Protein AF-A0ABD7A7L6-F1 (afdb_monomer_lite)

Radius of gyration: 21.42 Å; chains: 1; bounding box: 49×54×64 Å

Sequence (228 aa):
MADHSQFISILENLSNPVISLKDLIEKLVSYTNRTPASIADKLEGLIFGFRKGGSHNQYDNAFVYCTVFEIDQRGERHSYEPMSNHFKDTFDHIKGYLNEVIADNAFNTLELTRFTVRGSEIAKLIKSKMPELLDKVPQTKIETMSQNQSDYISVYELIEWAREKSKKDVGFSANQLLLELTGKHIQTYKRSILTEKITYSDKQIGKLLLFAFQNNGYNEINFDDIPF

Secondary structure (DSSP, 8-state):
----HHHHHHHHT-SSSEEEHHHHHHHHHHHH---HHHHHHHHHHHHEEEEEPSSSS--EEEEESS-EEEE-TTSPEEEE-TT--EETTTTHHHHHHHHHHHHHTSS--GGGGSEEEEHHHHHHHHHHH-GGGSPPPP----------TT----HHHHHHHHHHHHTS-HHHHHHHHHHHHTT-----EEEPTTT--EEE--S-HHHHHHHHHHHT-STTS-GGGS--

Structure (mmCIF, N/CA/C/O backbone):
data_AF-A0ABD7A7L6-F1
#
_entry.id   AF-A0ABD7A7L6-F1
#
loop_
_atom_site.group_PDB
_atom_site.id
_atom_site.type_symbol
_atom_site.label_atom_id
_atom_site.label_alt_id
_atom_site.label_comp_id
_atom_site.label_asym_id
_atom_site.label_entity_id
_atom_site.label_seq_id
_atom_site.pdbx_PDB_ins_code
_atom_site.Cartn_x
_atom_site.Cartn_y
_atom_site.Cartn_z
_atom_site.occupancy
_atom_site.B_iso_or_equiv
_atom_site.auth_seq_id
_atom_site.auth_comp_id
_atom_site.auth_asym_id
_atom_site.auth_atom_id
_atom_site.pdbx_PDB_model_num
ATOM 1 N N . MET A 1 1 ? -13.628 19.303 4.811 1.00 53.34 1 MET A N 1
ATOM 2 C CA . MET A 1 1 ? -12.438 18.496 4.465 1.00 53.34 1 MET A CA 1
ATOM 3 C C . MET A 1 1 ? -11.315 18.932 5.386 1.00 53.34 1 MET A C 1
ATOM 5 O O . MET A 1 1 ? -11.233 20.127 5.654 1.00 53.34 1 MET A O 1
ATOM 9 N N . ALA A 1 2 ? -10.537 18.001 5.937 1.00 70.75 2 ALA A N 1
ATOM 10 C CA . ALA A 1 2 ? -9.392 18.360 6.770 1.00 70.75 2 ALA A CA 1
ATOM 11 C C . ALA A 1 2 ? -8.302 19.026 5.909 1.00 70.75 2 ALA A C 1
ATOM 13 O O . ALA A 1 2 ? -8.153 18.703 4.732 1.00 70.75 2 ALA A O 1
ATOM 14 N N . ASP A 1 3 ? -7.576 19.991 6.477 1.00 83.81 3 ASP A N 1
ATOM 15 C CA . ASP A 1 3 ? -6.463 20.633 5.779 1.00 83.81 3 ASP A CA 1
ATOM 16 C C . ASP A 1 3 ? -5.217 19.737 5.844 1.00 83.81 3 ASP A C 1
ATOM 18 O O . ASP A 1 3 ? -4.659 19.479 6.914 1.00 83.81 3 ASP A O 1
ATOM 22 N N . HIS A 1 4 ? -4.790 19.254 4.679 1.00 90.62 4 HIS A N 1
ATOM 23 C CA . HIS A 1 4 ? -3.625 18.388 4.512 1.00 90.62 4 HIS A CA 1
ATOM 24 C C . HIS A 1 4 ? -2.428 19.105 3.867 1.00 90.62 4 HIS A C 1
ATOM 26 O O . HIS A 1 4 ? -1.433 18.461 3.520 1.00 90.62 4 HIS A O 1
ATOM 32 N N . SER A 1 5 ? -2.497 20.432 3.714 1.00 88.81 5 SER A N 1
ATOM 33 C CA . SER A 1 5 ? -1.528 21.231 2.950 1.00 88.81 5 SER A CA 1
ATOM 34 C C . SER A 1 5 ? -0.092 21.073 3.450 1.00 88.81 5 SER A C 1
ATOM 36 O O . SER A 1 5 ? 0.835 21.006 2.646 1.00 88.81 5 SER A O 1
ATOM 38 N N . GLN A 1 6 ? 0.105 20.932 4.764 1.00 89.12 6 GLN A N 1
ATOM 39 C CA . GLN A 1 6 ? 1.433 20.717 5.342 1.00 89.12 6 GLN A CA 1
ATOM 40 C C . GLN A 1 6 ? 2.045 19.372 4.919 1.00 89.12 6 GLN A C 1
ATOM 42 O O . GLN A 1 6 ? 3.214 19.323 4.550 1.00 89.12 6 GLN A O 1
ATOM 47 N N . PHE A 1 7 ? 1.268 18.284 4.940 1.00 91.88 7 PHE A N 1
ATOM 48 C CA . PHE A 1 7 ? 1.763 16.958 4.557 1.00 91.88 7 PHE A CA 1
ATOM 49 C C . PHE A 1 7 ? 2.067 16.880 3.062 1.00 91.88 7 PHE A C 1
ATOM 51 O O . PHE A 1 7 ? 3.118 16.387 2.659 1.00 91.88 7 PHE A O 1
ATOM 58 N N . ILE A 1 8 ? 1.172 17.432 2.246 1.00 93.75 8 ILE A N 1
ATOM 59 C CA . ILE A 1 8 ? 1.395 17.583 0.811 1.00 93.75 8 ILE A CA 1
ATOM 60 C C . ILE A 1 8 ? 2.683 18.367 0.545 1.00 93.75 8 ILE A C 1
ATOM 62 O O . ILE A 1 8 ? 3.499 17.916 -0.250 1.00 93.75 8 ILE A O 1
ATOM 66 N N . SER A 1 9 ? 2.885 19.509 1.209 1.00 90.88 9 SER A N 1
ATOM 67 C CA . SER A 1 9 ? 4.081 20.335 1.009 1.00 90.88 9 SER A CA 1
ATOM 68 C C . SER A 1 9 ? 5.367 19.574 1.353 1.00 90.88 9 SER A C 1
ATOM 70 O O . SER A 1 9 ? 6.367 19.709 0.653 1.00 90.88 9 SER A O 1
ATOM 72 N N . ILE A 1 10 ? 5.336 18.709 2.375 1.00 91.44 10 ILE A N 1
ATOM 73 C CA . ILE A 1 10 ? 6.463 17.823 2.708 1.00 91.44 10 ILE A CA 1
ATOM 74 C C . ILE A 1 10 ? 6.753 16.840 1.566 1.00 91.44 10 ILE A C 1
ATOM 76 O O . ILE A 1 10 ? 7.916 16.646 1.226 1.00 91.44 10 ILE A O 1
ATOM 80 N N . LEU A 1 11 ? 5.724 16.229 0.968 1.00 91.81 11 LEU A N 1
ATOM 81 C CA . LEU A 1 11 ? 5.904 15.319 -0.171 1.00 91.81 11 LEU A CA 1
ATOM 82 C C . LEU A 1 11 ? 6.377 16.044 -1.440 1.00 91.81 11 LEU A C 1
ATOM 84 O O . LEU A 1 11 ? 7.178 15.496 -2.194 1.00 91.81 11 LEU A O 1
ATOM 88 N N . GLU A 1 12 ? 5.905 17.268 -1.679 1.00 91.94 12 GLU A N 1
ATOM 89 C CA . GLU A 1 12 ? 6.308 18.085 -2.830 1.00 91.94 12 GLU A CA 1
ATOM 90 C C . GLU A 1 12 ? 7.765 18.551 -2.734 1.00 91.94 12 GLU A C 1
ATOM 92 O O . GLU A 1 12 ? 8.433 18.663 -3.760 1.00 91.94 12 GLU A O 1
ATOM 97 N N . ASN A 1 13 ? 8.259 18.776 -1.513 1.00 90.38 13 ASN A N 1
ATOM 98 C CA . ASN A 1 13 ? 9.566 19.373 -1.239 1.00 90.38 13 ASN A CA 1
ATOM 99 C C . ASN A 1 13 ? 10.526 18.411 -0.516 1.00 90.38 13 ASN A C 1
ATOM 101 O O . ASN A 1 13 ? 11.319 18.834 0.329 1.00 90.38 13 ASN A O 1
ATOM 105 N N . LEU A 1 14 ? 10.457 17.110 -0.815 1.00 87.50 14 LEU A N 1
ATOM 106 C CA . LEU A 1 14 ? 11.413 16.140 -0.279 1.00 87.50 14 LEU A CA 1
ATOM 107 C C . LEU A 1 14 ? 12.850 16.504 -0.693 1.00 87.50 14 LEU A C 1
ATOM 109 O O . LEU A 1 14 ? 13.108 16.856 -1.843 1.00 87.50 14 LEU A O 1
ATOM 113 N N . SER A 1 15 ? 13.800 16.366 0.237 1.00 83.25 15 SER A N 1
ATOM 114 C CA . SER A 1 15 ? 15.227 16.616 -0.025 1.00 83.25 15 SER A CA 1
ATOM 115 C C . SER A 1 15 ? 15.798 15.683 -1.097 1.00 83.25 15 SER A C 1
ATOM 117 O O . SER A 1 15 ? 16.617 16.105 -1.910 1.00 83.25 15 SER A O 1
ATOM 119 N N . ASN A 1 16 ? 15.333 14.431 -1.123 1.00 85.81 16 ASN A N 1
ATOM 120 C CA . ASN A 1 16 ? 15.459 13.539 -2.267 1.00 85.81 16 ASN A CA 1
ATOM 121 C C . ASN A 1 16 ? 14.133 13.569 -3.046 1.00 85.81 16 ASN A C 1
ATOM 123 O O . ASN A 1 16 ? 13.104 13.235 -2.458 1.00 85.81 16 ASN A O 1
ATOM 127 N N . PRO A 1 17 ? 14.114 13.939 -4.341 1.00 89.38 17 PRO A N 1
ATOM 128 C CA . PRO A 1 17 ? 12.868 14.060 -5.100 1.00 89.38 17 PRO A CA 1
ATOM 129 C C . PRO A 1 17 ? 12.109 12.736 -5.253 1.00 89.38 17 PRO A C 1
ATOM 131 O O . PRO A 1 17 ? 10.924 12.754 -5.598 1.00 89.38 17 PRO A O 1
ATOM 134 N N . VAL A 1 18 ? 12.774 11.599 -5.020 1.00 94.00 18 VAL A N 1
ATOM 135 C CA . VAL A 1 18 ? 12.153 10.273 -5.013 1.00 94.00 18 VAL A CA 1
ATOM 136 C C . VAL A 1 18 ? 12.020 9.715 -3.598 1.00 94.00 18 VAL A C 1
ATOM 138 O O . VAL A 1 18 ? 12.867 9.946 -2.736 1.00 94.00 18 VAL A O 1
ATOM 141 N N . ILE A 1 19 ? 10.959 8.947 -3.377 1.00 95.69 19 ILE A N 1
ATOM 142 C CA . ILE A 1 19 ? 10.673 8.222 -2.138 1.00 95.69 19 ILE A CA 1
ATOM 143 C C . ILE A 1 19 ? 10.390 6.758 -2.466 1.00 95.69 19 ILE A C 1
ATOM 145 O O . ILE A 1 19 ? 9.725 6.480 -3.465 1.00 95.69 19 ILE A O 1
ATOM 149 N N . SER A 1 20 ? 10.904 5.825 -1.661 1.00 96.00 20 SER A N 1
ATOM 150 C CA . SER A 1 20 ? 10.590 4.405 -1.842 1.00 96.00 20 SER A CA 1
ATOM 151 C C . SER A 1 20 ? 9.124 4.116 -1.520 1.00 96.00 20 SER A C 1
ATOM 153 O O . SER A 1 20 ? 8.510 4.825 -0.719 1.00 96.00 20 SER A O 1
ATOM 155 N N . LEU A 1 21 ? 8.545 3.076 -2.125 1.00 96.19 21 LEU A N 1
ATOM 156 C CA . LEU A 1 21 ? 7.176 2.671 -1.802 1.00 96.19 21 LEU A CA 1
ATOM 157 C C . LEU A 1 21 ? 7.055 2.298 -0.321 1.00 96.19 21 LEU A C 1
ATOM 159 O O . LEU A 1 21 ? 6.074 2.676 0.313 1.00 96.19 21 LEU A O 1
ATOM 163 N N . LYS A 1 22 ? 8.081 1.660 0.257 1.00 95.06 22 LYS A N 1
ATOM 164 C CA . LYS A 1 22 ? 8.137 1.372 1.697 1.00 95.06 22 LYS A CA 1
ATOM 165 C C . LYS A 1 22 ? 8.038 2.648 2.542 1.00 95.06 22 LYS A C 1
ATOM 167 O O . LYS A 1 22 ? 7.117 2.775 3.348 1.00 95.06 22 LYS A O 1
ATOM 172 N N . ASP A 1 23 ? 8.932 3.612 2.320 1.00 95.12 23 ASP A N 1
ATOM 173 C CA . ASP A 1 23 ? 8.967 4.858 3.101 1.00 95.12 23 ASP A CA 1
ATOM 174 C C . ASP A 1 23 ? 7.695 5.692 2.897 1.00 95.12 23 ASP A C 1
ATOM 176 O O . ASP A 1 23 ? 7.236 6.390 3.804 1.00 95.12 23 ASP A O 1
ATOM 180 N N . LEU A 1 24 ? 7.110 5.638 1.695 1.00 96.31 24 LEU A N 1
ATOM 181 C CA . LEU A 1 24 ? 5.852 6.307 1.392 1.00 96.31 24 LEU A CA 1
ATOM 182 C C . LEU A 1 24 ? 4.700 5.716 2.214 1.00 96.31 24 LEU A C 1
ATOM 184 O O . LEU A 1 24 ? 3.944 6.484 2.817 1.00 96.31 24 LEU A O 1
ATOM 188 N N . ILE A 1 25 ? 4.588 4.383 2.281 1.00 89.56 25 ILE A N 1
ATOM 189 C CA . ILE A 1 25 ? 3.585 3.704 3.115 1.00 89.56 25 ILE A CA 1
ATOM 190 C C . ILE A 1 25 ? 3.810 4.078 4.586 1.00 89.56 25 ILE A C 1
ATOM 192 O O . ILE A 1 25 ? 2.866 4.504 5.247 1.00 89.56 25 ILE A O 1
ATOM 196 N N . GLU A 1 26 ? 5.044 4.008 5.094 1.00 89.69 26 GLU A N 1
ATOM 197 C CA . GLU A 1 26 ? 5.374 4.353 6.487 1.00 89.69 26 GLU A CA 1
ATOM 198 C C . GLU A 1 26 ? 4.996 5.798 6.849 1.00 89.69 26 GLU A C 1
ATOM 200 O O . GLU A 1 26 ? 4.380 6.050 7.894 1.00 89.69 26 GLU A O 1
ATOM 205 N N . LYS A 1 27 ? 5.304 6.763 5.972 1.00 93.75 27 LYS A N 1
ATOM 206 C CA . LYS A 1 27 ? 4.928 8.172 6.169 1.00 93.75 27 LYS A CA 1
ATOM 207 C C . LYS A 1 27 ? 3.415 8.367 6.166 1.00 93.75 27 LYS A C 1
ATOM 209 O O . LYS A 1 27 ? 2.904 9.116 6.998 1.00 93.75 27 LYS A O 1
ATOM 214 N N . LEU A 1 28 ? 2.701 7.717 5.247 1.00 87.50 28 LEU A N 1
ATOM 215 C CA . LEU A 1 28 ? 1.244 7.812 5.146 1.00 87.50 28 LEU A CA 1
ATOM 216 C C . LEU A 1 28 ? 0.548 7.155 6.342 1.00 87.50 28 LEU A C 1
ATOM 218 O O . LEU A 1 28 ? -0.363 7.758 6.906 1.00 87.50 28 LEU A O 1
ATOM 222 N N . VAL A 1 29 ? 1.004 5.982 6.783 1.00 78.25 29 VAL A N 1
ATOM 223 C CA . VAL A 1 29 ? 0.536 5.328 8.017 1.00 78.25 29 VAL A CA 1
ATOM 224 C C . VAL A 1 29 ? 0.732 6.260 9.209 1.00 78.25 29 VAL A C 1
ATOM 226 O O . VAL A 1 29 ? -0.226 6.563 9.917 1.00 78.25 29 VAL A O 1
ATOM 229 N N . SER A 1 30 ? 1.940 6.800 9.377 1.00 8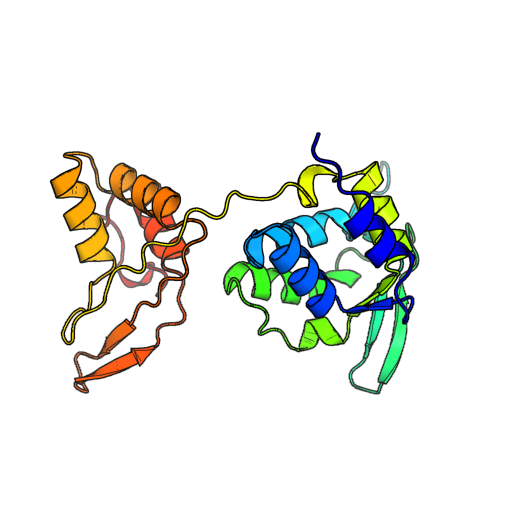5.75 30 SER A N 1
ATOM 230 C CA . SER A 1 30 ? 2.259 7.709 10.485 1.00 85.75 30 SER A CA 1
ATOM 231 C C . SER A 1 30 ? 1.413 8.984 10.471 1.00 85.75 30 SER A C 1
ATOM 233 O O . SER A 1 30 ? 1.028 9.494 11.520 1.00 85.75 30 SER A O 1
ATOM 235 N N . TYR A 1 31 ? 1.106 9.519 9.287 1.00 88.25 31 TYR A N 1
ATOM 236 C CA . TYR A 1 31 ? 0.305 10.735 9.156 1.00 88.25 31 TYR A CA 1
ATOM 237 C C . TYR A 1 31 ? -1.193 10.502 9.398 1.00 88.25 31 TYR A C 1
ATOM 239 O O . TYR A 1 31 ? -1.868 11.350 9.992 1.00 88.25 31 TYR A O 1
ATOM 247 N N . THR A 1 32 ? -1.716 9.375 8.912 1.00 78.94 32 THR A N 1
ATOM 248 C CA . THR A 1 32 ? -3.158 9.087 8.857 1.00 78.94 32 THR A CA 1
ATOM 249 C C . THR A 1 32 ? -3.652 8.203 9.995 1.00 78.94 32 THR A C 1
ATOM 251 O O . THR A 1 32 ? -4.858 8.124 10.208 1.00 78.94 32 THR A O 1
ATOM 254 N N . ASN A 1 33 ? -2.754 7.530 10.717 1.00 68.69 33 ASN A N 1
ATOM 255 C CA . ASN A 1 33 ? -3.064 6.431 11.638 1.00 68.69 33 ASN A CA 1
ATOM 256 C C . ASN A 1 33 ? -3.816 5.259 10.979 1.00 68.69 33 ASN A C 1
ATOM 258 O O . ASN A 1 33 ? -4.479 4.484 11.667 1.00 68.69 33 ASN A O 1
ATOM 262 N N . ARG A 1 34 ? -3.757 5.133 9.649 1.00 70.75 34 ARG A N 1
ATOM 263 C CA . ARG A 1 34 ? -4.293 3.972 8.929 1.00 70.75 34 ARG A CA 1
ATOM 264 C C . ARG A 1 34 ? -3.312 2.816 9.008 1.00 70.75 34 ARG A C 1
ATOM 266 O O . ARG A 1 34 ? -2.119 3.015 9.205 1.00 70.75 34 ARG A O 1
ATOM 273 N N . THR A 1 35 ? -3.813 1.605 8.817 1.00 69.38 35 THR A N 1
ATOM 274 C CA . THR A 1 35 ? -2.961 0.420 8.784 1.00 69.38 35 THR A CA 1
ATOM 275 C C . THR A 1 35 ? -2.113 0.372 7.503 1.00 69.38 35 THR A C 1
ATOM 277 O O . THR A 1 35 ? -2.545 0.913 6.476 1.00 69.38 35 THR A O 1
ATOM 280 N N . PRO A 1 36 ? -0.939 -0.291 7.519 1.00 70.94 36 PRO A N 1
ATOM 281 C CA . PRO A 1 36 ? -0.129 -0.507 6.318 1.00 70.94 36 PRO A CA 1
ATOM 282 C C . PRO A 1 36 ? -0.929 -1.099 5.156 1.00 70.94 36 PRO A C 1
ATOM 284 O O . PRO A 1 36 ? -0.834 -0.591 4.042 1.00 70.94 36 PRO A O 1
ATOM 287 N N . ALA A 1 37 ? -1.795 -2.082 5.429 1.00 63.78 37 ALA A N 1
ATOM 288 C CA . ALA A 1 37 ? -2.643 -2.701 4.415 1.00 63.78 37 ALA A CA 1
ATOM 289 C C . ALA A 1 37 ? -3.593 -1.699 3.743 1.00 63.78 37 ALA A C 1
ATOM 291 O O . ALA A 1 37 ? -3.673 -1.646 2.519 1.00 63.78 37 ALA A O 1
ATOM 292 N N . SER A 1 38 ? -4.268 -0.845 4.526 1.00 73.50 38 SER A N 1
ATOM 293 C CA . SER A 1 38 ? -5.179 0.164 3.968 1.00 73.50 38 SER A CA 1
ATOM 294 C C . SER A 1 38 ? -4.450 1.195 3.106 1.00 73.50 38 SER A C 1
ATOM 296 O O . SER A 1 38 ? -5.042 1.724 2.165 1.00 73.50 38 SER A O 1
ATOM 298 N N . ILE A 1 39 ? -3.203 1.525 3.446 1.00 82.12 39 ILE A N 1
ATOM 299 C CA . ILE A 1 39 ? -2.393 2.452 2.657 1.00 82.12 39 ILE A CA 1
ATOM 300 C C . ILE A 1 39 ? -1.881 1.778 1.381 1.00 82.12 39 ILE A C 1
ATOM 302 O O . ILE A 1 39 ? -1.971 2.386 0.318 1.00 82.12 39 ILE A O 1
ATOM 306 N N . ALA A 1 40 ? -1.383 0.542 1.465 1.00 76.31 40 ALA A N 1
ATOM 307 C CA . ALA A 1 40 ? -0.865 -0.204 0.320 1.00 76.31 40 ALA A CA 1
ATOM 308 C C . ALA A 1 40 ? -1.940 -0.444 -0.754 1.00 76.31 40 ALA A C 1
ATOM 310 O O . ALA A 1 40 ? -1.693 -0.143 -1.919 1.00 76.31 40 ALA A O 1
ATOM 311 N N . ASP A 1 41 ? -3.146 -0.863 -0.356 1.00 76.31 41 ASP A N 1
ATOM 312 C CA . ASP A 1 41 ? -4.302 -1.047 -1.252 1.00 76.31 41 ASP A CA 1
ATOM 313 C C . ASP A 1 41 ? -4.647 0.242 -2.019 1.00 76.31 41 ASP A C 1
ATOM 315 O O . ASP A 1 41 ? -4.735 0.280 -3.249 1.00 76.31 41 ASP A O 1
ATOM 319 N N . LYS A 1 42 ? -4.731 1.363 -1.295 1.00 82.69 42 LYS A N 1
ATOM 320 C CA . LYS A 1 42 ? -4.994 2.670 -1.902 1.00 82.69 42 LYS A CA 1
ATOM 321 C C . LYS A 1 42 ? -3.866 3.140 -2.818 1.00 82.69 42 LYS A C 1
ATOM 323 O O . LYS A 1 42 ? -4.137 3.738 -3.858 1.00 82.69 42 LYS A O 1
ATOM 328 N N . LEU A 1 43 ? -2.609 2.899 -2.445 1.00 89.75 43 LEU A N 1
ATOM 329 C CA . LEU A 1 43 ? -1.461 3.248 -3.280 1.00 89.75 43 LEU A CA 1
ATOM 330 C C . LEU A 1 43 ? -1.419 2.422 -4.564 1.00 89.75 43 LEU A C 1
ATOM 332 O O . LEU A 1 43 ? -1.071 2.982 -5.603 1.00 89.75 43 LEU A O 1
ATOM 336 N N . GLU A 1 44 ? -1.816 1.147 -4.528 1.00 87.56 44 GLU A N 1
ATOM 337 C CA . GLU A 1 44 ? -1.916 0.331 -5.737 1.00 87.56 44 GLU A CA 1
ATOM 338 C C . GLU A 1 44 ? -2.854 0.991 -6.758 1.00 87.56 44 GLU A C 1
ATOM 340 O O . GLU A 1 44 ? -2.447 1.255 -7.892 1.00 87.56 44 GLU A O 1
ATOM 345 N N . GLY A 1 45 ? -4.074 1.347 -6.339 1.00 84.62 45 GLY A N 1
ATOM 346 C CA . GLY A 1 45 ? -5.051 2.018 -7.205 1.00 84.62 45 GLY A CA 1
ATOM 347 C C . GLY A 1 45 ? -4.671 3.454 -7.594 1.00 84.62 45 GLY A C 1
ATOM 348 O O . GLY A 1 45 ? -5.094 3.953 -8.640 1.00 84.62 45 GLY A O 1
ATOM 349 N N . LEU A 1 46 ? -3.865 4.134 -6.774 1.00 92.12 46 LEU A N 1
ATOM 350 C CA . LEU A 1 46 ? -3.375 5.482 -7.062 1.00 92.12 46 LEU A CA 1
ATOM 351 C C . LEU A 1 46 ? -2.271 5.482 -8.128 1.00 92.12 46 LEU A C 1
ATOM 353 O O . LEU A 1 46 ? -2.218 6.400 -8.951 1.00 92.12 46 LEU A O 1
ATOM 357 N N . ILE A 1 47 ? -1.386 4.482 -8.092 1.00 95.19 47 ILE A N 1
ATOM 358 C CA . ILE A 1 47 ? -0.181 4.403 -8.926 1.00 95.19 47 ILE A CA 1
ATOM 359 C C . ILE A 1 47 ? -0.460 3.652 -10.223 1.00 95.19 47 ILE A C 1
ATOM 361 O O . ILE A 1 47 ? -0.040 4.119 -11.278 1.00 95.19 47 ILE A O 1
ATOM 365 N N . PHE A 1 48 ? -1.173 2.528 -10.177 1.00 91.25 48 PHE A N 1
ATOM 366 C CA . PHE A 1 48 ? -1.342 1.642 -11.326 1.00 91.25 48 PHE A CA 1
ATOM 367 C C . PHE A 1 48 ? -2.733 1.763 -11.947 1.00 91.25 48 PHE A C 1
ATOM 369 O O . PHE A 1 48 ? -3.744 1.918 -11.267 1.00 91.25 48 PHE A O 1
ATOM 376 N N . GLY A 1 49 ? -2.796 1.655 -13.270 1.00 86.31 49 GLY A N 1
ATOM 377 C CA . GLY A 1 49 ? -4.038 1.666 -14.030 1.00 86.31 49 GLY A CA 1
ATOM 378 C C . GLY A 1 49 ? -4.050 0.616 -15.132 1.00 86.31 49 GLY A C 1
ATOM 379 O O . GLY A 1 49 ? -3.008 0.117 -15.556 1.00 86.31 49 GLY A O 1
ATOM 380 N N . PHE A 1 50 ? -5.253 0.310 -15.619 1.00 85.44 50 PHE A N 1
ATOM 381 C CA . PHE A 1 50 ? -5.473 -0.595 -16.744 1.00 85.44 50 PHE A CA 1
ATOM 382 C C . PHE A 1 50 ? -6.377 0.042 -17.797 1.00 85.44 50 PHE A C 1
ATOM 384 O O . PHE A 1 50 ? -7.339 0.743 -17.473 1.00 85.44 50 PHE A O 1
ATOM 391 N N . ARG A 1 51 ? -6.062 -0.191 -19.073 1.00 82.25 51 ARG A N 1
ATOM 392 C CA . ARG A 1 51 ? -6.855 0.253 -20.226 1.00 82.25 51 ARG A CA 1
ATOM 393 C C . ARG A 1 51 ? -7.065 -0.907 -21.182 1.00 82.25 51 ARG A C 1
ATOM 395 O O . ARG A 1 51 ? -6.110 -1.570 -21.582 1.00 82.25 51 ARG A O 1
ATOM 402 N N . LYS A 1 52 ? -8.313 -1.094 -21.606 1.00 73.25 52 LYS A N 1
ATOM 403 C CA . LYS A 1 52 ? -8.653 -1.998 -22.706 1.00 73.25 52 LYS A CA 1
ATOM 404 C C . LYS A 1 52 ? -8.491 -1.255 -24.031 1.00 73.25 52 LYS A C 1
ATOM 406 O O . LYS A 1 52 ? -9.125 -0.220 -24.233 1.00 73.25 52 LYS A O 1
ATOM 411 N N . GLY A 1 53 ? -7.626 -1.757 -24.912 1.00 60.28 53 GLY A N 1
ATOM 412 C CA . GLY A 1 53 ? -7.512 -1.268 -26.291 1.00 60.28 53 GLY A CA 1
ATOM 413 C C . GLY A 1 53 ? -8.776 -1.577 -27.111 1.00 60.28 53 GLY A C 1
ATOM 414 O O . GLY A 1 53 ? -9.432 -2.589 -26.883 1.00 60.28 53 GLY A O 1
ATOM 415 N N . GLY A 1 54 ? -9.150 -0.683 -28.031 1.00 53.94 54 GLY A N 1
ATOM 416 C CA . GLY A 1 54 ? -10.460 -0.669 -28.692 1.00 53.94 54 GLY A CA 1
ATOM 417 C C . GLY A 1 54 ? -10.771 -1.772 -29.727 1.00 53.94 54 GLY A C 1
ATOM 418 O O . GLY A 1 54 ? -9.918 -2.248 -30.466 1.00 53.94 54 GLY A O 1
ATOM 419 N N . SER A 1 55 ? -12.078 -2.060 -29.792 1.00 52.00 55 SER A N 1
ATOM 420 C CA . SER A 1 55 ? -12.962 -2.781 -30.738 1.00 52.00 55 SER A CA 1
ATOM 421 C C . SER A 1 55 ? -12.687 -4.217 -31.194 1.00 52.00 55 SER A C 1
ATOM 423 O O . SER A 1 55 ? -13.660 -4.936 -31.385 1.00 52.00 55 SER A O 1
ATOM 425 N N . HIS A 1 56 ? -11.455 -4.681 -31.356 1.00 49.09 56 HIS A N 1
ATOM 426 C CA . HIS A 1 56 ? -11.213 -6.046 -31.839 1.00 49.09 56 HIS A CA 1
ATOM 427 C C . HIS A 1 56 ? -9.978 -6.586 -31.125 1.00 49.09 56 HIS A C 1
ATOM 429 O O . HIS A 1 56 ? -8.891 -6.333 -31.612 1.00 49.09 56 HIS A O 1
ATOM 435 N N . ASN A 1 57 ? -10.152 -7.243 -29.965 1.00 50.88 57 ASN A N 1
ATOM 436 C CA . ASN A 1 57 ? -9.177 -8.115 -29.276 1.00 50.88 57 ASN A CA 1
ATOM 437 C C . ASN A 1 57 ? -7.672 -7.717 -29.411 1.00 50.88 57 ASN A C 1
ATOM 439 O O . ASN A 1 57 ? -7.081 -7.840 -30.470 1.00 50.88 57 ASN A O 1
ATOM 443 N N . GLN A 1 58 ? -6.877 -7.438 -28.372 1.00 55.53 58 GLN A N 1
ATOM 444 C CA . GLN A 1 58 ? -6.801 -8.216 -27.128 1.00 55.53 58 GLN A CA 1
ATOM 445 C C . GLN A 1 58 ? -5.557 -7.825 -26.293 1.00 55.53 58 GLN A C 1
ATOM 447 O O . GLN A 1 58 ? -4.825 -8.688 -25.822 1.00 55.53 58 GLN A O 1
ATOM 452 N N . TYR A 1 59 ? -5.271 -6.540 -26.094 1.00 54.12 59 TYR A N 1
ATOM 453 C CA . TYR A 1 59 ? -4.201 -6.166 -25.160 1.00 54.12 59 TYR A CA 1
ATOM 454 C C . TYR A 1 59 ? -4.776 -5.320 -24.031 1.00 54.12 59 TYR A C 1
ATOM 456 O O . TYR A 1 59 ? -5.100 -4.142 -24.207 1.00 54.12 59 TYR A O 1
ATOM 464 N N . ASP A 1 60 ? -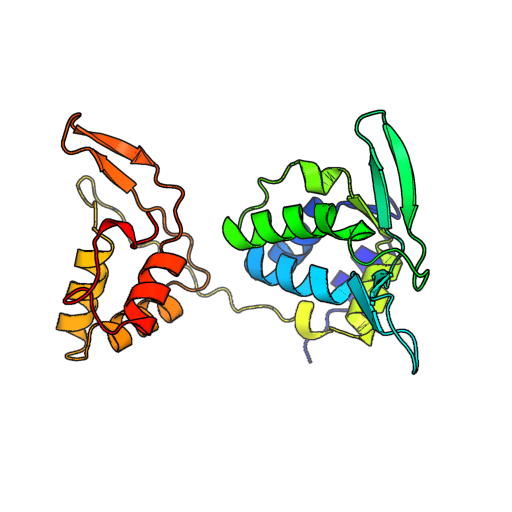4.942 -5.967 -22.873 1.00 71.69 60 ASP A N 1
ATOM 465 C CA . ASP A 1 60 ? -5.013 -5.267 -21.598 1.00 71.69 60 ASP A CA 1
ATOM 466 C C . ASP A 1 60 ? -3.650 -4.594 -21.421 1.00 71.69 60 ASP A C 1
ATOM 468 O O . ASP A 1 60 ? -2.620 -5.264 -21.344 1.00 71.69 60 ASP A O 1
ATOM 472 N N . ASN A 1 61 ? -3.632 -3.265 -21.453 1.00 83.56 61 ASN A N 1
ATOM 473 C CA . ASN A 1 61 ? -2.413 -2.514 -21.200 1.00 83.56 61 ASN A CA 1
ATOM 474 C C . ASN A 1 61 ? -2.436 -2.044 -19.756 1.00 83.56 61 ASN A C 1
ATOM 476 O O . ASN A 1 61 ? -3.435 -1.476 -19.296 1.00 83.56 61 ASN A O 1
ATOM 480 N N . ALA A 1 62 ? -1.330 -2.267 -19.061 1.00 89.75 62 ALA A N 1
ATOM 481 C CA . ALA A 1 62 ? -1.082 -1.648 -17.778 1.00 89.75 62 ALA A CA 1
ATOM 482 C C . ALA A 1 62 ? -0.302 -0.348 -17.988 1.00 89.75 62 ALA A C 1
ATOM 484 O O . ALA A 1 62 ? 0.455 -0.200 -18.947 1.00 89.75 62 ALA A O 1
ATOM 485 N N . PHE A 1 63 ? -0.505 0.611 -17.099 1.00 91.75 63 PHE A N 1
ATOM 486 C CA . PHE A 1 63 ? 0.229 1.870 -17.102 1.00 91.75 63 PHE A CA 1
ATOM 487 C C . PHE A 1 63 ? 0.328 2.409 -15.675 1.00 91.75 63 PHE A C 1
ATOM 489 O O . PHE A 1 63 ? -0.405 1.975 -14.783 1.00 91.75 63 PHE A O 1
ATOM 496 N N . VAL A 1 64 ? 1.220 3.372 -15.468 1.00 95.38 64 VAL A N 1
ATOM 497 C CA . VAL A 1 64 ? 1.380 4.076 -14.191 1.00 95.38 64 VAL A CA 1
ATOM 498 C C . VAL A 1 64 ? 0.876 5.515 -14.300 1.00 95.38 64 VAL A C 1
ATOM 500 O O . VAL A 1 64 ? 0.922 6.123 -15.367 1.00 95.38 64 VAL A O 1
ATOM 503 N N . TYR A 1 65 ? 0.352 6.076 -13.214 1.00 95.19 65 TYR A N 1
ATOM 504 C CA . TYR A 1 65 ? -0.110 7.467 -13.149 1.00 95.19 65 TYR A CA 1
ATOM 505 C C . TYR A 1 65 ? 0.976 8.448 -12.686 1.00 95.19 65 TYR A C 1
ATOM 507 O O . TYR A 1 65 ? 0.807 9.658 -12.841 1.00 95.19 65 TYR A O 1
ATOM 515 N N . CYS A 1 66 ? 2.072 7.936 -12.127 1.00 96.06 66 CYS A N 1
ATOM 516 C CA . CYS A 1 66 ? 3.294 8.660 -11.784 1.00 96.06 66 CYS A CA 1
ATOM 517 C C . CYS A 1 66 ? 4.514 7.891 -12.298 1.00 96.06 66 CYS A C 1
ATOM 519 O O . CYS A 1 66 ? 4.402 6.730 -12.685 1.00 96.06 66 CYS A O 1
ATOM 521 N N . THR A 1 67 ? 5.671 8.544 -12.303 1.00 96.50 67 THR A N 1
ATOM 522 C CA . THR A 1 67 ? 6.927 7.914 -12.688 1.00 96.50 67 THR A CA 1
ATOM 523 C C . THR A 1 67 ? 7.334 6.919 -11.606 1.00 96.50 67 THR A C 1
ATOM 525 O O . THR A 1 67 ? 7.529 7.311 -10.450 1.00 96.50 67 THR A O 1
ATOM 528 N N . VAL A 1 68 ? 7.498 5.650 -11.979 1.00 96.81 68 VAL A N 1
ATOM 529 C CA . VAL A 1 68 ? 8.035 4.604 -11.097 1.00 96.81 68 VAL A CA 1
ATOM 530 C C . VAL A 1 68 ? 9.459 4.296 -11.533 1.00 96.81 68 VAL A C 1
ATOM 532 O O . VAL A 1 68 ? 9.704 3.996 -12.697 1.00 96.81 68 VAL A O 1
ATOM 535 N N . PHE A 1 69 ? 10.404 4.360 -10.603 1.00 96.06 69 PHE A N 1
ATOM 536 C CA . PHE A 1 69 ? 11.767 3.899 -10.816 1.00 96.06 69 PHE A CA 1
ATOM 537 C C . PHE A 1 69 ? 11.976 2.584 -10.087 1.00 96.06 69 PHE A C 1
ATOM 539 O O . PHE A 1 69 ? 11.731 2.499 -8.885 1.00 96.06 69 PHE A O 1
ATOM 546 N N . GLU A 1 70 ? 12.482 1.596 -10.801 1.00 94.75 70 GLU A N 1
ATOM 547 C CA . GLU A 1 70 ? 12.874 0.305 -10.262 1.00 94.75 70 GLU A CA 1
ATOM 548 C C . GLU A 1 70 ? 14.395 0.198 -10.288 1.00 94.75 70 GLU A C 1
ATOM 550 O O . GLU A 1 70 ? 15.027 0.503 -11.297 1.00 94.75 70 GLU A O 1
ATOM 555 N N . ILE A 1 71 ? 14.982 -0.233 -9.175 1.00 91.38 71 ILE A N 1
ATOM 556 C CA . ILE A 1 71 ? 16.375 -0.670 -9.125 1.00 91.38 71 ILE A CA 1
ATOM 557 C C . ILE A 1 71 ? 16.366 -2.196 -9.182 1.00 91.38 71 ILE A C 1
ATOM 559 O O . ILE A 1 71 ? 15.844 -2.865 -8.281 1.00 91.38 71 ILE A O 1
ATOM 563 N N . ASP A 1 72 ? 16.903 -2.760 -10.257 1.00 85.88 72 ASP A N 1
ATOM 564 C CA . ASP A 1 72 ? 16.971 -4.206 -10.410 1.00 85.88 72 ASP A CA 1
ATOM 565 C C . ASP A 1 72 ? 17.988 -4.840 -9.434 1.00 85.88 72 ASP A C 1
ATOM 567 O O . ASP A 1 72 ? 18.716 -4.153 -8.712 1.00 85.88 72 ASP A O 1
ATOM 571 N N . GLN A 1 73 ? 18.054 -6.172 -9.384 1.00 80.56 73 GLN A N 1
ATOM 572 C CA . GLN A 1 73 ? 18.981 -6.883 -8.488 1.00 80.56 73 GLN A CA 1
ATOM 573 C C . GLN A 1 73 ? 20.465 -6.654 -8.828 1.00 80.56 73 GLN A C 1
ATOM 575 O O . GLN A 1 73 ? 21.339 -6.981 -8.027 1.00 80.56 73 GLN A O 1
ATOM 580 N N . ARG A 1 74 ? 20.759 -6.119 -10.017 1.00 84.19 74 ARG A N 1
ATOM 581 C CA . ARG A 1 74 ? 22.105 -5.785 -10.495 1.00 84.19 74 ARG A CA 1
ATOM 582 C C . ARG A 1 74 ? 22.442 -4.310 -10.255 1.00 84.19 74 ARG A C 1
ATOM 584 O O . ARG A 1 74 ? 23.578 -3.910 -10.494 1.00 84.19 74 ARG A O 1
ATOM 591 N N . GLY A 1 75 ? 21.490 -3.525 -9.747 1.00 82.81 75 GLY A N 1
ATOM 592 C CA . GLY A 1 75 ? 21.625 -2.093 -9.510 1.00 82.81 75 GLY A CA 1
ATOM 593 C C . GLY A 1 75 ? 21.302 -1.225 -10.729 1.00 82.81 75 GLY A C 1
ATOM 594 O O . GLY A 1 75 ? 21.497 -0.010 -10.660 1.00 82.81 75 GLY A O 1
ATOM 595 N N . GLU A 1 76 ? 20.817 -1.801 -11.833 1.00 87.94 76 GLU A N 1
ATOM 596 C CA . GLU A 1 76 ? 20.380 -1.023 -12.992 1.00 87.94 76 GLU A CA 1
ATOM 597 C C . GLU A 1 76 ? 19.031 -0.363 -12.709 1.00 87.94 76 GLU A C 1
ATOM 599 O O . GLU A 1 76 ? 18.130 -0.949 -12.103 1.00 87.94 76 GLU A O 1
ATOM 604 N N . ARG A 1 77 ? 18.898 0.892 -13.144 1.00 90.12 77 ARG A N 1
ATOM 605 C CA . ARG A 1 77 ? 17.695 1.689 -12.923 1.00 90.12 77 ARG A CA 1
ATOM 606 C C . ARG A 1 77 ? 16.800 1.648 -14.154 1.00 90.12 77 ARG A C 1
ATOM 608 O O . ARG A 1 77 ? 17.167 2.185 -15.196 1.00 90.12 77 ARG A O 1
ATOM 615 N N . HIS A 1 78 ? 15.596 1.121 -13.982 1.00 92.75 78 HIS A N 1
ATOM 616 C CA . HIS A 1 78 ? 14.514 1.161 -14.962 1.00 92.75 78 HIS A CA 1
ATOM 617 C C . HIS A 1 78 ? 13.517 2.258 -14.581 1.00 92.75 78 HIS A C 1
ATOM 619 O O . HIS A 1 78 ? 13.286 2.517 -13.398 1.00 92.75 78 HIS A O 1
ATOM 625 N N . SER A 1 79 ? 12.945 2.942 -15.571 1.00 94.56 79 SER A N 1
ATOM 626 C CA . SER A 1 79 ? 11.948 3.998 -15.357 1.00 94.56 79 SER A CA 1
ATOM 627 C C . SER A 1 79 ? 10.691 3.730 -16.171 1.00 94.56 79 SER A C 1
ATOM 629 O O . SER A 1 79 ? 10.754 3.600 -17.393 1.00 94.56 79 SER A O 1
ATOM 631 N N . TYR A 1 80 ? 9.552 3.718 -15.491 1.00 95.44 80 TYR A N 1
ATOM 632 C CA . TYR A 1 80 ? 8.230 3.599 -16.084 1.00 95.44 80 TYR A CA 1
ATOM 633 C C . TYR A 1 80 ? 7.566 4.973 -16.061 1.00 95.44 80 TYR A C 1
ATOM 635 O O . TYR A 1 80 ? 7.234 5.497 -14.995 1.00 95.44 80 TYR A O 1
ATOM 643 N N . GLU A 1 81 ? 7.422 5.574 -17.238 1.00 95.19 81 GLU A N 1
ATOM 644 C CA . GLU A 1 81 ? 6.878 6.921 -17.385 1.00 95.19 81 GLU A CA 1
ATOM 645 C C . GLU A 1 81 ? 5.340 6.918 -17.316 1.00 95.19 81 GLU A C 1
ATOM 647 O O . GLU A 1 81 ? 4.696 5.991 -17.828 1.00 95.19 81 GLU A O 1
ATOM 652 N N . PRO A 1 82 ? 4.720 7.968 -16.746 1.00 94.19 82 PRO A N 1
ATOM 653 C CA . PRO A 1 82 ? 3.273 8.062 -16.626 1.00 94.19 82 PRO A CA 1
ATOM 654 C C . PRO A 1 82 ? 2.555 7.849 -17.960 1.00 94.19 82 PRO A C 1
ATOM 656 O O . PRO A 1 82 ? 2.944 8.399 -18.988 1.00 94.19 82 PRO A O 1
ATOM 659 N N . MET A 1 83 ? 1.440 7.118 -17.926 1.00 91.69 83 MET A N 1
ATOM 660 C CA . MET A 1 83 ? 0.511 6.932 -19.049 1.00 91.69 83 MET A CA 1
ATOM 661 C C . MET A 1 83 ? 1.092 6.190 -20.263 1.00 91.69 83 MET A C 1
ATOM 663 O O . MET A 1 83 ? 0.394 6.051 -21.271 1.00 91.69 83 MET A O 1
ATOM 667 N N . SER A 1 84 ? 2.324 5.687 -20.163 1.00 91.56 84 SER A N 1
ATOM 668 C CA . SER A 1 84 ? 2.923 4.799 -21.156 1.00 91.56 84 SER A CA 1
ATOM 669 C C . SER A 1 84 ? 2.279 3.419 -21.068 1.00 91.56 84 SER A C 1
ATOM 671 O O . SER A 1 84 ? 2.069 2.893 -19.975 1.00 91.56 84 SER A O 1
ATOM 673 N N . ASN A 1 85 ? 1.927 2.841 -22.216 1.00 90.00 85 ASN A N 1
ATOM 674 C CA . ASN A 1 85 ? 1.328 1.512 -22.257 1.00 90.00 85 ASN A CA 1
ATOM 675 C C . ASN A 1 85 ? 2.413 0.444 -22.116 1.00 90.00 85 ASN A C 1
ATOM 677 O O . ASN A 1 85 ? 3.384 0.433 -22.873 1.00 90.00 85 ASN A O 1
ATOM 681 N N . HIS A 1 86 ? 2.184 -0.482 -21.197 1.00 89.31 86 HIS A N 1
ATOM 682 C CA . HIS A 1 86 ? 2.986 -1.674 -20.983 1.00 89.31 86 HIS A CA 1
ATOM 683 C C . HIS A 1 86 ? 2.095 -2.920 -21.046 1.00 89.31 86 HIS A C 1
ATOM 685 O O . HIS A 1 86 ? 0.866 -2.826 -20.943 1.00 89.31 86 HIS A O 1
ATOM 691 N N . PHE A 1 87 ? 2.703 -4.098 -21.195 1.00 86.56 87 PHE A N 1
ATOM 692 C CA . PHE A 1 87 ? 1.966 -5.359 -21.102 1.00 86.56 87 PHE A CA 1
ATOM 693 C C . PHE A 1 87 ? 1.285 -5.476 -19.732 1.00 86.56 87 PHE A C 1
ATOM 695 O O . PHE A 1 87 ? 1.817 -4.991 -18.732 1.00 86.56 87 PHE A O 1
ATOM 702 N N . LYS A 1 88 ? 0.098 -6.099 -19.682 1.00 84.94 88 LYS A N 1
ATOM 703 C CA . LYS A 1 88 ? -0.741 -6.183 -18.470 1.00 84.94 88 LYS A CA 1
ATOM 704 C C . LYS A 1 88 ? -0.001 -6.632 -17.207 1.00 84.94 88 LYS A C 1
ATOM 706 O O . LYS A 1 88 ? -0.333 -6.162 -16.127 1.00 84.94 88 LYS A O 1
ATOM 711 N N . ASP A 1 89 ? 0.975 -7.511 -17.374 1.00 87.12 89 ASP A N 1
ATOM 712 C CA . ASP A 1 89 ? 1.743 -8.195 -16.338 1.00 87.12 89 ASP A CA 1
ATOM 713 C C . ASP A 1 89 ? 3.018 -7.447 -15.929 1.00 87.12 89 ASP A C 1
ATOM 715 O O . ASP A 1 89 ? 3.684 -7.826 -14.967 1.00 87.12 89 ASP A O 1
ATOM 719 N N . THR A 1 90 ? 3.347 -6.342 -16.610 1.00 89.00 90 THR A N 1
ATOM 720 C CA . THR A 1 90 ? 4.589 -5.583 -16.377 1.00 89.00 90 THR A CA 1
ATOM 721 C C . THR A 1 90 ? 4.740 -5.169 -14.914 1.00 89.00 90 THR A C 1
ATOM 723 O O . THR A 1 90 ? 5.847 -5.178 -14.392 1.00 89.00 90 THR A O 1
ATOM 726 N N . PHE A 1 91 ? 3.640 -4.851 -14.229 1.00 91.00 91 PHE A N 1
ATOM 727 C CA . PHE A 1 91 ? 3.663 -4.392 -12.837 1.00 91.00 91 PHE A CA 1
ATOM 728 C C . PHE A 1 91 ? 3.205 -5.446 -11.823 1.00 91.00 91 PHE A C 1
ATOM 730 O O . PHE A 1 91 ? 3.088 -5.122 -10.642 1.00 91.00 91 PHE A O 1
ATOM 737 N N . ASP A 1 92 ? 2.953 -6.691 -12.244 1.00 88.94 92 ASP A N 1
ATOM 738 C CA . ASP A 1 92 ? 2.428 -7.739 -11.355 1.00 88.94 92 ASP A CA 1
ATOM 739 C C . ASP A 1 92 ? 3.385 -8.041 -10.202 1.00 88.94 92 ASP A C 1
ATOM 741 O O . ASP A 1 92 ? 2.948 -8.291 -9.084 1.00 88.94 92 ASP A O 1
ATOM 745 N N . HIS A 1 93 ? 4.693 -7.935 -10.436 1.00 88.50 93 HIS A N 1
ATOM 746 C CA . HIS A 1 93 ? 5.697 -8.118 -9.393 1.00 88.50 93 HIS A CA 1
ATOM 747 C C . HIS A 1 93 ? 5.632 -7.008 -8.324 1.00 88.50 93 HIS A C 1
ATOM 749 O O . HIS A 1 93 ? 5.625 -7.310 -7.134 1.00 88.50 93 HIS A O 1
ATOM 755 N N . ILE A 1 94 ? 5.497 -5.733 -8.721 1.00 91.88 94 ILE A N 1
ATOM 756 C CA . ILE A 1 94 ? 5.372 -4.609 -7.771 1.00 91.88 94 ILE A CA 1
ATOM 757 C C . ILE A 1 94 ? 4.077 -4.742 -6.966 1.00 91.88 94 ILE A C 1
ATOM 759 O O . ILE A 1 94 ? 4.071 -4.569 -5.747 1.00 91.88 94 ILE A O 1
ATOM 763 N N . LYS A 1 95 ? 2.981 -5.090 -7.648 1.00 86.25 95 LYS A N 1
ATOM 764 C CA . LYS A 1 95 ? 1.684 -5.351 -7.016 1.00 86.25 95 LYS A CA 1
ATOM 765 C C . LYS A 1 95 ? 1.731 -6.559 -6.093 1.00 86.25 95 LYS A C 1
ATOM 767 O O . LYS A 1 95 ? 1.103 -6.532 -5.046 1.00 86.25 95 LYS A O 1
ATOM 772 N N . GLY A 1 96 ? 2.499 -7.592 -6.432 1.00 81.75 96 GLY A N 1
ATOM 773 C CA . GLY A 1 96 ? 2.760 -8.737 -5.562 1.00 81.75 96 GLY A CA 1
ATOM 774 C C . GLY A 1 96 ? 3.324 -8.302 -4.210 1.00 81.75 96 GLY A C 1
ATOM 775 O O . GLY A 1 96 ? 2.767 -8.653 -3.176 1.00 81.75 96 GLY A O 1
ATOM 776 N N . TYR A 1 97 ? 4.337 -7.435 -4.213 1.00 87.44 97 TYR A N 1
ATOM 777 C CA . TYR A 1 97 ? 4.925 -6.901 -2.980 1.00 87.44 97 TYR A CA 1
ATOM 778 C C . TYR A 1 97 ? 3.979 -5.984 -2.192 1.00 87.44 97 TYR A C 1
ATOM 780 O O .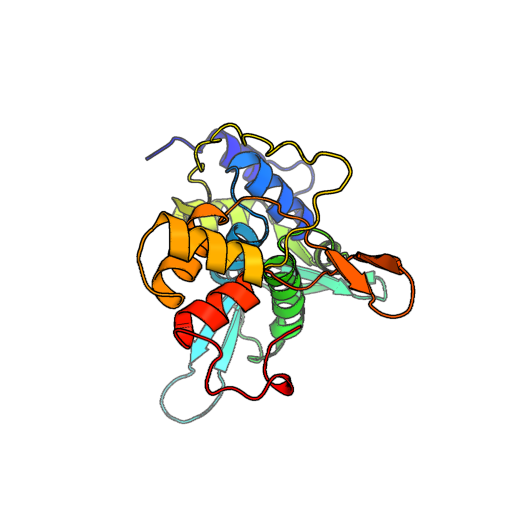 TYR A 1 97 ? 3.987 -5.995 -0.962 1.00 87.44 97 TYR A O 1
ATOM 788 N N . LEU A 1 98 ? 3.135 -5.196 -2.867 1.00 76.00 98 LEU A N 1
ATOM 789 C CA . LEU A 1 98 ? 2.075 -4.441 -2.186 1.00 76.00 98 LEU A CA 1
ATOM 790 C C . LEU A 1 98 ? 1.033 -5.382 -1.564 1.00 76.00 98 LEU A C 1
ATOM 792 O O . LEU A 1 98 ? 0.610 -5.155 -0.433 1.00 76.00 98 LEU A O 1
ATOM 796 N N . ASN A 1 99 ? 0.676 -6.467 -2.254 1.00 73.25 99 ASN A N 1
ATOM 797 C CA . ASN A 1 99 ? -0.233 -7.492 -1.750 1.00 73.25 99 ASN A CA 1
ATOM 798 C C . ASN A 1 99 ? 0.331 -8.247 -0.541 1.00 73.25 99 ASN A C 1
ATOM 800 O O . ASN A 1 99 ? -0.438 -8.602 0.349 1.00 73.25 99 ASN A O 1
ATOM 804 N N . GLU A 1 100 ? 1.648 -8.442 -0.453 1.00 69.06 100 GLU A N 1
ATOM 805 C CA . GLU A 1 100 ? 2.298 -8.943 0.766 1.00 69.06 100 GLU A CA 1
ATOM 806 C C . GLU A 1 100 ? 2.110 -7.971 1.938 1.00 69.06 100 GLU A C 1
ATOM 808 O O . GLU A 1 100 ? 1.667 -8.381 3.008 1.00 69.06 100 GLU A O 1
ATOM 813 N N . VAL A 1 101 ? 2.323 -6.664 1.732 1.00 60.72 101 VAL A N 1
ATOM 814 C CA . VAL A 1 101 ? 2.046 -5.650 2.770 1.00 60.72 101 VAL A CA 1
ATOM 815 C C . VAL A 1 101 ? 0.571 -5.642 3.175 1.00 60.72 101 VAL A C 1
ATOM 817 O O . VAL A 1 101 ? 0.262 -5.464 4.353 1.00 60.72 101 VAL A O 1
ATOM 820 N N . ILE A 1 102 ? -0.349 -5.842 2.227 1.00 60.06 102 ILE A N 1
ATOM 821 C CA . ILE A 1 102 ? -1.787 -5.959 2.508 1.00 60.06 102 ILE A CA 1
ATOM 822 C C . ILE A 1 102 ? -2.076 -7.208 3.347 1.00 60.06 102 ILE A C 1
ATOM 824 O O . ILE A 1 102 ? -2.810 -7.132 4.333 1.00 60.06 102 ILE A O 1
ATOM 828 N N . ALA A 1 103 ? -1.486 -8.343 2.976 1.00 53.09 103 ALA A N 1
ATOM 829 C CA . ALA A 1 103 ? -1.677 -9.626 3.637 1.00 53.09 103 ALA A CA 1
ATOM 830 C C . ALA A 1 103 ? -1.107 -9.642 5.064 1.00 53.09 103 ALA A C 1
ATOM 832 O O . ALA A 1 103 ? -1.774 -10.121 5.984 1.00 53.09 103 ALA A O 1
ATOM 833 N N . ASP A 1 104 ? 0.093 -9.104 5.250 1.00 58.41 104 ASP A N 1
ATOM 834 C CA . ASP A 1 104 ? 0.813 -9.138 6.525 1.00 58.41 104 ASP A CA 1
ATOM 835 C C . ASP A 1 104 ? 0.489 -7.928 7.403 1.00 58.41 104 ASP A C 1
ATOM 837 O O . ASP A 1 104 ? 0.771 -7.914 8.602 1.00 58.41 104 ASP A O 1
ATOM 841 N N . ASN A 1 105 ? -0.106 -6.893 6.804 1.00 59.00 105 ASN A N 1
ATOM 842 C CA . ASN A 1 105 ? -0.374 -5.608 7.432 1.00 59.00 105 ASN A CA 1
ATOM 843 C C . ASN A 1 105 ? 0.875 -5.006 8.110 1.00 59.00 105 ASN A C 1
ATOM 845 O O . ASN A 1 105 ? 0.795 -4.401 9.183 1.00 59.00 105 ASN A O 1
ATOM 849 N N . ALA A 1 106 ? 2.037 -5.182 7.478 1.00 63.47 106 ALA A N 1
ATOM 850 C CA . ALA A 1 106 ? 3.349 -4.834 8.011 1.00 63.47 106 ALA A CA 1
ATOM 851 C C . ALA A 1 106 ? 4.303 -4.354 6.905 1.00 63.47 106 ALA A C 1
ATOM 853 O O . ALA A 1 106 ? 4.089 -4.601 5.724 1.00 63.47 106 ALA A O 1
ATOM 854 N N . PHE A 1 107 ? 5.395 -3.690 7.293 1.00 64.69 107 PHE A N 1
ATOM 855 C CA . PHE A 1 107 ? 6.387 -3.104 6.375 1.00 64.69 107 PHE A CA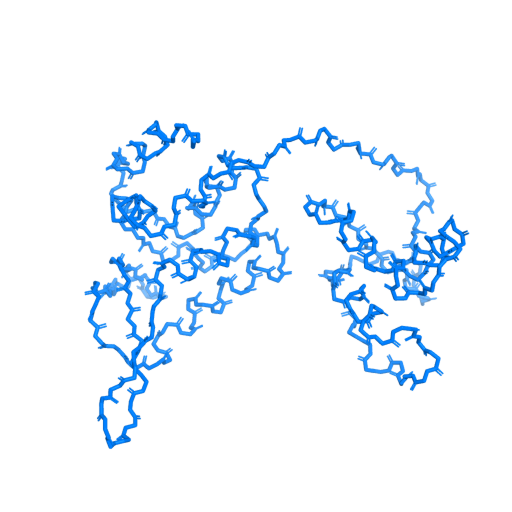 1
ATOM 856 C C . PHE A 1 107 ? 7.557 -4.048 6.041 1.00 64.69 107 PHE A C 1
ATOM 858 O O . PHE A 1 107 ? 8.650 -3.597 5.684 1.00 64.69 107 PHE A O 1
ATOM 865 N N . ASN A 1 108 ? 7.367 -5.356 6.226 1.00 66.75 108 ASN A N 1
ATOM 866 C CA . ASN A 1 108 ? 8.461 -6.332 6.219 1.00 66.75 108 ASN A CA 1
ATOM 867 C C . ASN A 1 108 ? 8.984 -6.650 4.807 1.00 66.75 108 ASN A C 1
ATOM 869 O O . ASN A 1 108 ? 10.070 -7.213 4.671 1.00 66.75 108 ASN A O 1
ATOM 873 N N . THR A 1 109 ? 8.269 -6.236 3.759 1.00 74.69 109 THR A N 1
ATOM 874 C CA . THR A 1 109 ? 8.652 -6.462 2.363 1.00 74.69 109 THR A CA 1
ATOM 875 C C . THR A 1 109 ? 9.808 -5.547 1.947 1.00 74.69 109 THR A C 1
ATOM 877 O O . THR A 1 109 ? 9.615 -4.422 1.478 1.00 74.69 109 THR A O 1
ATOM 880 N N . LEU A 1 110 ? 11.043 -6.034 2.114 1.00 78.62 110 LEU A N 1
ATOM 881 C CA . LEU A 1 110 ? 12.272 -5.317 1.742 1.00 78.62 110 LEU A CA 1
ATOM 882 C C . LEU A 1 110 ? 12.312 -4.937 0.255 1.00 78.62 110 LEU A C 1
ATOM 884 O O . LEU A 1 110 ? 12.883 -3.904 -0.091 1.00 78.62 110 LEU A O 1
ATOM 888 N N . GLU A 1 111 ? 11.658 -5.711 -0.611 1.00 87.00 111 GLU A N 1
ATOM 889 C CA . GLU A 1 111 ? 11.597 -5.465 -2.055 1.00 87.00 111 GLU A CA 1
ATOM 890 C C . GLU A 1 111 ? 10.961 -4.107 -2.401 1.00 87.00 111 GLU A C 1
ATOM 892 O O . GLU A 1 111 ? 11.378 -3.460 -3.360 1.00 87.00 111 GLU A O 1
ATOM 897 N N . LEU A 1 112 ? 10.048 -3.583 -1.569 1.00 90.69 112 LEU A N 1
ATOM 898 C CA . LEU A 1 112 ? 9.444 -2.258 -1.777 1.00 90.69 112 LEU A CA 1
ATOM 899 C C . LEU A 1 112 ? 10.432 -1.090 -1.637 1.00 90.69 112 LEU A C 1
ATOM 901 O O . LEU A 1 112 ? 10.115 0.030 -2.040 1.00 90.69 112 LEU A O 1
ATOM 905 N N . THR A 1 113 ? 11.634 -1.325 -1.104 1.00 92.88 113 THR A N 1
ATOM 906 C CA . THR A 1 113 ? 12.702 -0.310 -1.078 1.00 92.88 113 THR A CA 1
ATOM 907 C C . THR A 1 113 ? 13.321 -0.068 -2.456 1.00 92.88 113 THR A C 1
ATOM 909 O O . THR A 1 113 ? 13.864 1.008 -2.701 1.00 92.88 113 THR A O 1
ATOM 912 N N . ARG A 1 114 ? 13.201 -1.036 -3.377 1.00 93.00 114 ARG A N 1
ATOM 913 C CA . ARG A 1 114 ? 13.759 -0.974 -4.738 1.00 93.00 114 ARG A CA 1
ATOM 914 C C . ARG A 1 114 ? 12.899 -0.166 -5.706 1.00 93.00 114 ARG A C 1
ATOM 916 O O . ARG A 1 114 ? 13.383 0.227 -6.766 1.00 93.00 114 ARG A O 1
ATOM 923 N N . PHE A 1 115 ? 11.647 0.095 -5.340 1.00 95.25 115 PHE A N 1
ATOM 924 C CA . PHE A 1 115 ? 10.695 0.852 -6.143 1.00 95.25 115 PHE A CA 1
ATOM 925 C C . PHE A 1 115 ? 10.522 2.237 -5.543 1.00 95.25 115 PHE A C 1
ATOM 927 O O . PHE A 1 115 ? 10.113 2.377 -4.391 1.00 95.25 115 PHE A O 1
ATOM 934 N N . THR A 1 116 ? 10.830 3.270 -6.319 1.00 96.62 116 THR A N 1
ATOM 935 C CA . THR A 1 116 ? 10.712 4.662 -5.884 1.00 96.62 116 THR A CA 1
ATOM 936 C C . THR A 1 116 ? 9.824 5.460 -6.827 1.00 96.62 116 THR A C 1
ATOM 938 O O . THR A 1 116 ? 9.750 5.187 -8.021 1.00 96.62 116 THR A O 1
ATOM 941 N N . VAL A 1 117 ? 9.147 6.467 -6.289 1.00 97.06 117 VAL A N 1
ATOM 942 C CA . VAL A 1 117 ? 8.252 7.370 -7.024 1.00 97.06 117 VAL A CA 1
ATOM 943 C C . VAL A 1 117 ? 8.617 8.814 -6.719 1.00 97.06 117 VAL A C 1
ATOM 945 O O . VAL A 1 117 ? 9.179 9.102 -5.660 1.00 97.06 117 VAL A O 1
ATOM 948 N N . ARG A 1 118 ? 8.303 9.751 -7.619 1.00 95.81 118 ARG A N 1
ATOM 949 C CA . ARG A 1 118 ? 8.526 11.178 -7.339 1.00 95.81 118 ARG A CA 1
ATOM 950 C C . ARG A 1 118 ? 7.504 11.688 -6.324 1.00 95.81 118 ARG A C 1
ATOM 952 O O . ARG A 1 118 ? 6.298 11.589 -6.556 1.00 95.81 118 ARG A O 1
ATOM 959 N N . GLY A 1 119 ? 7.974 12.296 -5.235 1.00 94.75 119 GLY A N 1
ATOM 960 C CA . GLY A 1 119 ? 7.099 12.804 -4.169 1.00 94.75 119 GLY A CA 1
ATOM 961 C C . GLY A 1 119 ? 6.082 13.839 -4.666 1.00 94.75 119 GLY A C 1
ATOM 962 O O . GLY A 1 119 ? 4.902 13.773 -4.321 1.00 94.75 119 GLY A O 1
ATOM 963 N N . SER A 1 120 ? 6.508 14.731 -5.564 1.00 95.69 120 SER A N 1
ATOM 964 C CA . SER A 1 120 ? 5.653 15.759 -6.170 1.00 95.69 120 SER A CA 1
ATOM 965 C C . SER A 1 120 ? 4.545 15.190 -7.066 1.00 95.69 120 SER A C 1
ATOM 967 O O . SER A 1 120 ? 3.430 15.713 -7.078 1.00 95.69 120 SER A O 1
ATOM 969 N N . GLU A 1 121 ? 4.805 14.095 -7.785 1.00 96.94 121 GLU A N 1
ATOM 970 C CA . GLU A 1 121 ? 3.794 13.428 -8.612 1.00 96.94 121 GLU A CA 1
ATOM 971 C C . GLU A 1 121 ? 2.760 12.713 -7.745 1.00 96.94 121 GLU A C 1
ATOM 973 O O . GLU A 1 121 ? 1.562 12.848 -7.991 1.00 96.94 121 GLU A O 1
ATOM 978 N N . ILE A 1 122 ? 3.204 12.032 -6.684 1.00 97.25 122 ILE A N 1
ATOM 979 C CA . ILE A 1 122 ? 2.303 11.424 -5.700 1.00 97.25 122 ILE A CA 1
ATOM 980 C C . ILE A 1 122 ? 1.433 12.489 -5.035 1.00 97.25 122 ILE A C 1
ATOM 982 O O . ILE A 1 122 ? 0.215 12.337 -5.001 1.00 97.25 122 ILE A O 1
ATOM 986 N N . ALA A 1 123 ? 2.012 13.599 -4.572 1.00 96.06 123 ALA A N 1
ATOM 987 C CA . ALA A 1 123 ? 1.247 14.688 -3.969 1.00 96.06 123 ALA A CA 1
ATOM 988 C C . ALA A 1 123 ? 0.164 15.227 -4.921 1.00 96.06 123 ALA A C 1
ATOM 990 O O . ALA A 1 123 ? -0.982 15.441 -4.514 1.00 96.06 123 ALA A O 1
ATOM 991 N N . LYS A 1 124 ? 0.496 15.382 -6.210 1.00 95.81 124 LYS A N 1
ATOM 992 C CA . LYS A 1 124 ? -0.459 15.782 -7.251 1.00 95.81 124 LYS A CA 1
ATOM 993 C C . LYS A 1 124 ? -1.557 14.736 -7.468 1.00 95.81 124 LYS A C 1
ATOM 995 O O . LYS A 1 124 ? -2.724 15.109 -7.616 1.00 95.81 124 LYS A O 1
ATOM 1000 N N . LEU A 1 125 ? -1.219 13.447 -7.486 1.00 96.12 125 LEU A N 1
ATOM 1001 C CA . LEU A 1 125 ? -2.197 12.364 -7.625 1.00 96.12 125 LEU A CA 1
ATOM 1002 C C . LEU A 1 125 ? -3.143 12.300 -6.427 1.00 96.12 125 LEU A C 1
ATOM 1004 O O . LEU A 1 125 ? -4.352 12.244 -6.627 1.00 96.12 125 LEU A O 1
ATOM 1008 N N . ILE A 1 126 ? -2.624 12.402 -5.202 1.00 95.00 126 ILE A N 1
ATOM 1009 C CA . ILE A 1 126 ? -3.439 12.452 -3.983 1.00 95.00 126 ILE A CA 1
ATOM 1010 C C . ILE A 1 126 ? -4.422 13.622 -4.063 1.00 95.00 126 ILE A C 1
ATOM 1012 O O . ILE A 1 126 ? -5.625 13.416 -3.950 1.00 95.00 126 ILE A O 1
ATOM 1016 N N . LYS A 1 127 ? -3.934 14.835 -4.357 1.00 93.88 127 LYS A N 1
ATOM 1017 C CA . LYS A 1 127 ? -4.775 16.038 -4.496 1.00 93.88 127 LYS A CA 1
ATOM 1018 C C . LYS A 1 127 ? -5.903 15.881 -5.517 1.00 93.88 127 LYS A C 1
ATOM 1020 O O . LYS A 1 127 ? -6.993 16.397 -5.298 1.00 93.88 127 LYS A O 1
ATOM 1025 N N . SER A 1 128 ? -5.619 15.248 -6.654 1.00 93.06 128 SER A N 1
ATOM 1026 C CA . SER A 1 128 ? -6.531 15.234 -7.806 1.00 93.06 128 SER A CA 1
ATOM 1027 C C . SER A 1 128 ? -7.438 14.011 -7.884 1.00 93.06 128 SER A C 1
ATOM 1029 O O . SER A 1 128 ? -8.494 14.101 -8.505 1.00 93.06 128 SER A O 1
ATOM 1031 N N . LYS A 1 129 ? -7.041 12.878 -7.295 1.00 89.94 129 LYS A N 1
ATOM 1032 C CA . LYS A 1 129 ? -7.740 11.596 -7.461 1.00 89.94 129 LYS A CA 1
ATOM 1033 C C . LYS A 1 129 ? -8.171 10.929 -6.169 1.00 89.94 129 LYS A C 1
ATOM 1035 O O . LYS A 1 129 ? -9.145 10.191 -6.207 1.00 89.94 129 LYS A O 1
ATOM 1040 N N . MET A 1 130 ? -7.429 11.124 -5.081 1.00 88.06 130 MET A N 1
ATOM 1041 C CA . MET A 1 130 ? -7.649 10.375 -3.843 1.00 88.06 130 MET A CA 1
ATOM 1042 C C . MET A 1 130 ? -7.314 11.212 -2.596 1.00 88.06 130 MET A C 1
ATOM 1044 O O . MET A 1 130 ? -6.443 10.825 -1.807 1.00 88.06 130 MET A O 1
ATOM 1048 N N . PRO A 1 131 ? -7.943 12.388 -2.403 1.00 88.12 131 PRO A N 1
ATOM 1049 C CA . PRO A 1 131 ? -7.681 13.231 -1.236 1.00 88.12 131 PRO A CA 1
ATOM 1050 C C . PRO A 1 131 ? -7.982 12.501 0.083 1.00 88.12 131 PRO A C 1
ATOM 1052 O O . PRO A 1 131 ? -7.277 12.695 1.071 1.00 88.12 131 PRO A O 1
ATOM 1055 N N . GLU A 1 132 ? -8.951 11.584 0.078 1.00 84.25 132 GLU A N 1
ATOM 1056 C CA . GLU A 1 132 ? -9.343 10.735 1.205 1.00 84.25 132 GLU A CA 1
ATOM 1057 C C . GLU A 1 132 ? -8.276 9.706 1.619 1.00 84.25 132 GLU A C 1
ATOM 1059 O O . GLU A 1 132 ? -8.436 8.998 2.620 1.00 84.25 132 GLU A O 1
ATOM 1064 N N . LEU A 1 133 ? -7.176 9.569 0.866 1.00 85.12 133 LEU A N 1
ATOM 1065 C CA . LEU A 1 133 ? -5.993 8.844 1.340 1.00 85.12 133 LEU A CA 1
ATOM 1066 C C . LEU A 1 133 ? -5.408 9.511 2.592 1.00 85.12 133 LEU A C 1
ATOM 1068 O O . LEU A 1 133 ? -4.859 8.818 3.440 1.00 85.12 133 LEU A O 1
ATOM 1072 N N . LEU A 1 134 ? -5.556 10.833 2.723 1.00 90.31 134 LEU A N 1
ATOM 1073 C CA . LEU A 1 134 ? -4.991 11.624 3.817 1.00 90.31 134 LEU A CA 1
ATOM 1074 C C . LEU A 1 134 ? -5.929 11.793 5.015 1.00 90.31 134 LEU A C 1
ATOM 1076 O O . LEU A 1 134 ? -5.501 12.301 6.055 1.00 90.31 134 LEU A O 1
ATOM 1080 N N . ASP A 1 135 ? -7.176 11.332 4.903 1.00 82.75 135 ASP A N 1
ATOM 1081 C CA . ASP A 1 135 ? -8.134 11.387 6.000 1.00 82.75 135 ASP A CA 1
ATOM 1082 C C . ASP A 1 135 ? -7.622 10.555 7.175 1.00 82.75 135 ASP A C 1
ATOM 1084 O O . ASP A 1 135 ? -7.413 9.337 7.061 1.00 82.75 135 ASP A O 1
ATOM 1088 N N . LYS A 1 136 ? -7.429 11.231 8.310 1.00 78.31 136 LYS A N 1
ATOM 1089 C CA . LYS A 1 136 ? -6.926 10.617 9.533 1.00 78.31 136 LYS A CA 1
ATOM 1090 C C . LYS A 1 136 ? -8.003 9.757 10.178 1.00 78.31 136 LYS A C 1
ATOM 1092 O O . LYS A 1 136 ? -9.137 10.199 10.349 1.00 78.31 136 LYS A O 1
ATOM 1097 N N . VAL A 1 137 ? -7.618 8.563 10.604 1.00 67.56 137 VAL A N 1
ATOM 1098 C CA . VAL A 1 137 ? -8.434 7.739 11.492 1.00 67.56 137 VAL A CA 1
ATOM 1099 C C . VAL A 1 137 ? -8.210 8.243 12.923 1.00 67.56 137 VAL A C 1
ATOM 1101 O O . VAL A 1 137 ? -7.055 8.473 13.311 1.00 67.56 137 VAL A O 1
ATOM 1104 N N . PRO A 1 138 ? -9.279 8.476 13.709 1.00 55.28 138 PRO A N 1
ATOM 1105 C CA . PRO A 1 138 ? -9.143 8.827 15.114 1.00 55.28 138 PRO A CA 1
ATOM 1106 C C . PRO A 1 138 ? -8.285 7.782 15.827 1.00 55.28 138 PRO A C 1
ATOM 1108 O O . PRO A 1 138 ? -8.574 6.590 15.753 1.00 55.28 138 PRO A O 1
ATOM 1111 N N . GLN A 1 139 ? -7.244 8.220 16.539 1.00 47.03 139 GLN A N 1
ATOM 1112 C CA . GLN A 1 139 ? -6.563 7.350 17.493 1.00 47.03 139 GLN A CA 1
ATOM 1113 C C . GLN A 1 139 ? -7.519 7.115 18.663 1.00 47.03 139 GLN A C 1
ATOM 1115 O O . GLN A 1 139 ? -7.496 7.835 19.661 1.00 47.03 139 GLN A O 1
ATOM 1120 N N . THR A 1 140 ? -8.387 6.113 18.562 1.00 42.31 140 THR A N 1
ATOM 1121 C CA . THR A 1 140 ? -8.890 5.469 19.772 1.00 42.31 140 THR A CA 1
ATOM 1122 C C . THR A 1 140 ? -7.662 4.967 20.514 1.00 42.31 140 THR A C 1
ATOM 1124 O O . THR A 1 140 ? -6.916 4.160 19.958 1.00 42.31 140 THR A O 1
ATOM 1127 N N . LYS A 1 141 ? -7.413 5.488 21.728 1.00 35.94 141 LYS A N 1
ATOM 1128 C CA . LYS A 1 141 ? -6.455 4.895 22.670 1.00 35.94 141 LYS A CA 1
ATOM 1129 C C . LYS A 1 141 ? -6.698 3.395 22.623 1.00 35.94 141 LYS A C 1
ATOM 1131 O O . LYS A 1 141 ? -7.778 2.942 22.991 1.00 35.94 141 LYS A O 1
ATOM 1136 N N . ILE A 1 142 ? -5.735 2.662 22.081 1.00 36.72 142 ILE A N 1
ATOM 1137 C CA . ILE A 1 142 ? -5.780 1.212 22.069 1.00 36.72 142 ILE A CA 1
ATOM 1138 C C . ILE A 1 142 ? -5.733 0.840 23.548 1.00 36.72 142 ILE A C 1
ATOM 1140 O O . ILE A 1 142 ? -4.690 0.986 24.182 1.00 36.72 142 ILE A O 1
ATOM 1144 N N . GLU A 1 143 ? -6.872 0.461 24.125 1.00 29.11 143 GLU A N 1
ATOM 1145 C CA . GLU A 1 143 ? -6.866 -0.296 25.366 1.00 29.11 143 GLU A CA 1
ATOM 1146 C C . GLU A 1 143 ? -6.127 -1.587 25.037 1.00 29.11 143 GLU A C 1
ATOM 1148 O O . GLU A 1 143 ? -6.644 -2.484 24.369 1.00 29.11 143 GLU A O 1
ATOM 1153 N N . THR A 1 144 ? -4.853 -1.630 25.414 1.00 33.66 144 THR A N 1
ATOM 1154 C CA . THR A 1 144 ? -4.080 -2.856 25.471 1.00 33.66 144 THR A CA 1
ATOM 1155 C C . THR A 1 144 ? -4.841 -3.791 26.397 1.00 33.66 144 THR A C 1
ATOM 1157 O O . THR A 1 144 ? -4.846 -3.599 27.612 1.00 33.66 144 THR A O 1
ATOM 1160 N N . MET A 1 145 ? -5.517 -4.792 25.831 1.00 33.84 145 MET A N 1
ATOM 1161 C CA . MET A 1 145 ? -5.975 -5.920 26.631 1.00 33.84 145 MET A CA 1
ATOM 1162 C C . MET A 1 145 ? -4.729 -6.540 27.265 1.00 33.84 145 MET A C 1
ATOM 1164 O O . MET A 1 145 ? -3.864 -7.069 26.569 1.00 33.84 145 MET A O 1
ATOM 1168 N N . SER A 1 146 ? -4.600 -6.374 28.580 1.00 30.89 146 SER A N 1
ATOM 1169 C CA . SER A 1 146 ? -3.506 -6.927 29.370 1.00 30.89 146 SER A CA 1
ATOM 1170 C C . SER A 1 146 ? -3.548 -8.449 29.280 1.00 30.89 146 SER A C 1
ATOM 1172 O O . SER A 1 146 ? -4.462 -9.063 29.821 1.00 30.89 146 SER A O 1
ATOM 1174 N N . GLN A 1 147 ? -2.561 -9.043 28.612 1.00 39.00 147 GLN A N 1
ATOM 1175 C CA . GLN A 1 147 ? -2.298 -10.480 28.649 1.00 39.00 147 GLN A CA 1
ATOM 1176 C C . GLN A 1 147 ? -1.650 -10.829 29.996 1.00 39.00 147 GLN A C 1
ATOM 1178 O O . GLN A 1 147 ? -0.545 -10.373 30.289 1.00 39.00 147 GLN A O 1
ATOM 1183 N N . ASN A 1 148 ? -2.321 -11.627 30.823 1.00 34.31 148 ASN A N 1
ATOM 1184 C CA . ASN A 1 148 ? -1.720 -12.284 31.977 1.00 34.31 148 ASN A CA 1
ATOM 1185 C C . ASN A 1 148 ? -1.060 -13.612 31.560 1.00 34.31 148 ASN A C 1
ATOM 1187 O O . ASN A 1 148 ? -1.395 -14.241 30.554 1.00 34.31 148 ASN A O 1
ATOM 1191 N N . GLN A 1 149 ? -0.069 -14.035 32.350 1.00 32.28 149 GLN A N 1
ATOM 1192 C CA . GLN A 1 149 ? 0.726 -15.251 32.150 1.00 32.28 149 GLN A CA 1
ATOM 1193 C C . GLN A 1 149 ? -0.131 -16.519 32.304 1.00 32.28 149 GLN A C 1
ATOM 1195 O O . GLN A 1 149 ? -0.173 -17.096 33.385 1.00 32.28 149 GLN A O 1
ATOM 1200 N N . SER A 1 150 ? -0.830 -16.904 31.232 1.00 41.59 150 SER A N 1
ATOM 1201 C CA . SER A 1 150 ? -1.476 -18.199 30.894 1.00 41.59 150 SER A CA 1
ATOM 1202 C C . SER A 1 150 ? -2.481 -18.035 29.727 1.00 41.59 150 SER A C 1
ATOM 1204 O O . SER A 1 150 ? -3.053 -19.021 29.265 1.00 41.59 150 SER A O 1
ATOM 1206 N N . ASP A 1 151 ? -2.674 -16.801 29.242 1.00 40.03 151 ASP A N 1
ATOM 1207 C CA . ASP A 1 151 ? -3.729 -16.366 28.319 1.00 40.03 151 ASP A CA 1
ATOM 1208 C C . ASP A 1 151 ? -3.451 -16.688 26.839 1.00 40.03 151 ASP A C 1
ATOM 1210 O O . ASP A 1 151 ? -3.183 -15.806 26.018 1.00 40.03 151 ASP A O 1
ATOM 1214 N N . TYR A 1 152 ? -3.557 -17.961 26.466 1.00 49.12 152 TYR A N 1
ATOM 1215 C CA . TYR A 1 152 ? -3.781 -18.330 25.066 1.00 49.12 152 TYR A CA 1
ATOM 1216 C C . TYR A 1 152 ? -5.285 -18.446 24.839 1.00 49.12 152 TYR A C 1
ATOM 1218 O O . TYR A 1 152 ? -5.930 -19.248 25.505 1.00 49.12 152 TYR A O 1
ATOM 1226 N N . ILE A 1 153 ? -5.836 -17.673 23.901 1.00 47.53 153 ILE A N 1
ATOM 1227 C CA . ILE A 1 153 ? -7.224 -17.837 23.458 1.00 47.53 153 ILE A CA 1
ATOM 1228 C C . ILE A 1 153 ? -7.231 -18.388 22.035 1.00 47.53 153 ILE A C 1
ATOM 1230 O O . ILE A 1 153 ? -6.626 -17.815 21.123 1.00 47.53 153 ILE A O 1
ATOM 1234 N N . SER A 1 154 ? -7.882 -19.531 21.838 1.00 51.22 154 SER A N 1
ATOM 1235 C CA . SER A 1 154 ? -8.162 -20.042 20.501 1.00 51.22 154 SER A CA 1
ATOM 1236 C C . SER A 1 154 ? -9.072 -19.059 19.760 1.00 51.22 154 SER A C 1
ATOM 1238 O O . SER A 1 154 ? -10.012 -18.523 20.342 1.00 51.22 154 SER A O 1
ATOM 1240 N N . VAL A 1 155 ? -8.856 -18.848 18.456 1.00 55.72 155 VAL A N 1
ATOM 1241 C CA . VAL A 1 155 ? -9.778 -18.045 17.620 1.00 55.72 155 VAL A CA 1
ATOM 1242 C C . VAL A 1 155 ? -11.205 -18.600 17.706 1.00 55.72 155 VAL A C 1
ATOM 1244 O O . VAL A 1 155 ? -12.167 -17.839 17.725 1.00 55.72 155 VAL A O 1
ATOM 1247 N N . TYR A 1 156 ? -11.344 -19.918 17.851 1.00 53.47 156 TYR A N 1
ATOM 1248 C CA . TYR A 1 156 ? -12.633 -20.572 18.057 1.00 53.47 156 TYR A CA 1
ATOM 1249 C C . TYR A 1 156 ? -13.251 -20.228 19.412 1.00 53.47 156 TYR A C 1
ATOM 1251 O O . TYR A 1 156 ? -14.425 -19.883 19.469 1.00 53.47 156 TYR A O 1
ATOM 1259 N N . GLU A 1 157 ? -12.462 -20.252 20.489 1.00 54.66 157 GLU A N 1
ATOM 1260 C CA . GLU A 1 157 ? -12.925 -19.850 21.825 1.00 54.66 157 GLU A CA 1
ATOM 1261 C C . GLU A 1 157 ? -13.322 -18.370 21.851 1.00 54.66 157 GLU A C 1
ATOM 1263 O O . GLU A 1 157 ? -14.292 -18.007 22.507 1.00 54.66 157 GLU A O 1
ATOM 1268 N N . LEU A 1 158 ? -12.629 -17.522 21.085 1.00 62.97 158 LEU A N 1
ATOM 1269 C CA . LEU A 1 158 ? -12.956 -16.106 20.942 1.00 62.97 158 LEU A CA 1
ATOM 1270 C C . LEU A 1 158 ? -14.306 -15.888 20.234 1.00 62.97 158 LEU A C 1
ATOM 1272 O O . LEU A 1 158 ? -15.114 -15.080 20.694 1.00 62.97 158 LEU A O 1
ATOM 1276 N N . ILE A 1 159 ? -14.569 -16.608 19.137 1.00 60.53 159 ILE A N 1
ATOM 1277 C CA . ILE A 1 159 ? -15.843 -16.523 18.400 1.00 60.53 159 ILE A CA 1
ATOM 1278 C C . ILE A 1 159 ? -16.991 -17.094 19.233 1.00 60.53 159 ILE A C 1
ATOM 1280 O O . ILE A 1 159 ? -18.058 -16.489 19.298 1.00 60.53 159 ILE A O 1
ATOM 1284 N N . GLU A 1 160 ? -16.772 -18.229 19.891 1.00 56.09 160 GLU A N 1
ATOM 1285 C CA . GLU A 1 160 ? -17.756 -18.878 20.759 1.00 56.09 160 GLU A CA 1
ATOM 1286 C C . GLU A 1 160 ? -18.100 -18.007 21.974 1.00 56.09 160 GLU A C 1
ATOM 1288 O O . GLU A 1 160 ? -19.276 -17.768 22.251 1.00 56.09 160 GLU A O 1
ATOM 1293 N N . TRP A 1 161 ? -17.101 -17.402 22.618 1.00 62.72 161 TRP A N 1
ATOM 1294 C CA . TRP A 1 161 ? -17.324 -16.405 23.666 1.00 62.72 161 TRP A CA 1
ATOM 1295 C C . TRP A 1 161 ? -18.136 -15.203 23.158 1.00 62.72 161 TRP A C 1
ATOM 1297 O O . TRP A 1 161 ? -19.086 -14.763 23.812 1.00 62.72 161 TRP A O 1
ATOM 1307 N N . ALA A 1 162 ? -17.810 -14.681 21.969 1.00 61.06 162 ALA A N 1
ATOM 1308 C CA . ALA A 1 162 ? -18.549 -13.574 21.362 1.00 61.06 162 ALA A CA 1
ATOM 1309 C C . ALA A 1 162 ? -19.994 -13.972 21.011 1.00 61.06 162 ALA A C 1
ATOM 1311 O O . ALA A 1 162 ? -20.922 -13.169 21.167 1.00 61.06 162 ALA A O 1
ATOM 1312 N N . ARG A 1 163 ? -20.211 -15.223 20.595 1.00 65.69 163 ARG A N 1
ATOM 1313 C CA . ARG A 1 163 ? -21.530 -15.817 20.352 1.00 65.69 163 ARG A CA 1
ATOM 1314 C C . ARG A 1 163 ? -22.363 -15.866 21.622 1.00 65.69 163 ARG A C 1
ATOM 1316 O O . ARG A 1 163 ? -23.485 -15.361 21.643 1.00 65.69 163 ARG A O 1
ATOM 1323 N N . GLU A 1 164 ? -21.799 -16.404 22.698 1.00 62.25 164 GLU A N 1
ATOM 1324 C CA . GLU A 1 164 ? -22.455 -16.496 24.004 1.00 62.25 164 GLU A CA 1
ATOM 1325 C C . GLU A 1 164 ? -22.809 -15.114 24.570 1.00 62.25 164 GLU A C 1
ATOM 1327 O O . GLU A 1 164 ? -23.921 -14.905 25.061 1.00 62.25 164 GLU A O 1
ATOM 1332 N N . LYS A 1 165 ? -21.903 -14.139 24.430 1.00 63.25 165 LYS A N 1
ATOM 1333 C CA . LYS A 1 165 ? -22.116 -12.741 24.838 1.00 63.25 165 LYS A CA 1
ATOM 1334 C C . LYS A 1 165 ? -23.214 -12.040 24.042 1.00 63.25 165 LYS A C 1
ATOM 1336 O O . LYS A 1 165 ? -24.002 -11.293 24.621 1.00 63.25 165 LYS A O 1
ATOM 1341 N N . SER A 1 166 ? -23.258 -12.252 22.728 1.00 61.69 166 SER A N 1
ATOM 1342 C CA . SER A 1 166 ? -24.196 -11.563 21.830 1.00 61.69 166 SER A CA 1
ATOM 1343 C C . SER A 1 166 ? -25.546 -12.274 21.678 1.00 61.69 166 SER A C 1
ATOM 1345 O O . SER A 1 166 ? -26.510 -11.641 21.246 1.00 61.69 166 SER A O 1
ATOM 1347 N N . LYS A 1 167 ? -25.650 -13.560 22.055 1.00 68.00 167 LYS A N 1
ATOM 1348 C CA . LYS A 1 167 ? -26.798 -14.451 21.776 1.00 68.00 167 LYS A CA 1
ATOM 1349 C C . LYS A 1 167 ? -27.176 -14.486 20.287 1.00 68.00 167 LYS A C 1
ATOM 1351 O O . LYS A 1 167 ? -28.356 -14.561 19.938 1.00 68.00 167 LYS A O 1
ATOM 1356 N N . LYS A 1 168 ? -26.184 -14.362 19.407 1.00 70.50 168 LYS A N 1
ATOM 1357 C CA . LYS A 1 168 ? -26.339 -14.384 17.945 1.00 70.50 168 LYS A CA 1
ATOM 1358 C C . LYS A 1 168 ? -25.632 -15.599 17.357 1.00 70.50 168 LYS A C 1
ATOM 1360 O O . LYS A 1 168 ? -25.078 -16.395 18.103 1.00 70.50 168 LYS A O 1
ATOM 1365 N N . ASP A 1 169 ? -25.737 -15.800 16.049 1.00 66.50 169 ASP A N 1
ATOM 1366 C CA . ASP A 1 169 ? -25.061 -16.903 15.364 1.00 66.50 169 ASP A CA 1
ATOM 1367 C C . ASP A 1 169 ? -23.554 -16.644 15.188 1.00 66.50 169 ASP A C 1
ATOM 1369 O O . ASP A 1 169 ? -23.049 -15.537 15.393 1.00 66.50 169 ASP A O 1
ATOM 1373 N N . VAL A 1 170 ? -22.830 -17.708 14.832 1.00 61.34 170 VAL A N 1
ATOM 1374 C CA . VAL A 1 170 ? -21.371 -17.696 14.654 1.00 61.34 170 VAL A CA 1
ATOM 1375 C C . VAL A 1 170 ? -20.959 -16.683 13.589 1.00 61.34 170 VAL A C 1
ATOM 1377 O O . VAL A 1 170 ? -19.983 -15.962 13.789 1.00 61.34 170 VAL A O 1
ATOM 1380 N N . GLY A 1 171 ? -21.710 -16.589 12.486 1.00 58.44 171 GLY A N 1
ATOM 1381 C CA . GLY A 1 171 ? -21.400 -15.660 11.406 1.00 58.44 171 GLY A CA 1
ATOM 1382 C C . GLY A 1 171 ? -21.501 -14.201 11.851 1.00 58.44 171 GLY A C 1
ATOM 1383 O O . GLY A 1 171 ? -20.586 -13.410 11.620 1.00 58.44 171 GLY A O 1
ATOM 1384 N N . PHE A 1 172 ? -22.568 -13.844 12.564 1.00 65.12 172 PHE A N 1
ATOM 1385 C CA . PHE A 1 172 ? -22.760 -12.513 13.129 1.00 65.12 172 PHE A CA 1
ATOM 1386 C C . PHE A 1 172 ? -21.662 -12.170 14.137 1.00 65.12 172 PHE A C 1
ATOM 1388 O O . PHE A 1 172 ? -21.096 -11.078 14.080 1.00 65.12 172 PHE A O 1
ATOM 1395 N N . SER A 1 173 ? -21.327 -13.093 15.039 1.00 64.88 173 SER A N 1
ATOM 1396 C CA . SER A 1 173 ? -20.286 -12.875 16.047 1.00 64.88 173 SER A CA 1
ATOM 1397 C C . SER A 1 173 ? -18.891 -12.764 15.430 1.00 64.88 173 SER A C 1
ATOM 1399 O O . SER A 1 173 ? -18.123 -11.893 15.831 1.00 64.88 173 SER A O 1
ATOM 1401 N N . ALA A 1 174 ? -18.580 -13.561 14.405 1.00 65.81 174 ALA A N 1
ATOM 1402 C CA . ALA A 1 174 ? -17.334 -13.450 13.651 1.00 65.81 174 ALA A CA 1
ATOM 1403 C C . ALA A 1 174 ? -17.235 -12.122 12.884 1.00 65.81 174 ALA A C 1
ATOM 1405 O O . ALA A 1 174 ? -16.173 -11.504 12.867 1.00 65.81 174 ALA A O 1
ATOM 1406 N N . ASN A 1 175 ? -18.341 -11.637 12.309 1.00 62.91 175 ASN A N 1
ATOM 1407 C CA . ASN A 1 175 ? -18.393 -10.329 11.653 1.00 62.91 175 ASN A CA 1
ATOM 1408 C C . ASN A 1 175 ? -18.186 -9.172 12.643 1.00 62.91 175 ASN A C 1
ATOM 1410 O O . ASN A 1 175 ? -17.456 -8.229 12.355 1.00 62.91 175 ASN A O 1
ATOM 1414 N N . GLN A 1 176 ? -18.785 -9.251 13.833 1.00 64.69 176 GLN A N 1
ATOM 1415 C CA . GLN A 1 176 ? -18.547 -8.257 14.884 1.00 64.69 176 GLN A CA 1
ATOM 1416 C C . GLN A 1 176 ? -17.089 -8.267 15.338 1.00 64.69 176 GLN A C 1
ATOM 1418 O O . GLN A 1 176 ? -16.477 -7.209 15.425 1.00 64.69 176 GLN A O 1
ATOM 1423 N N . LEU A 1 177 ? -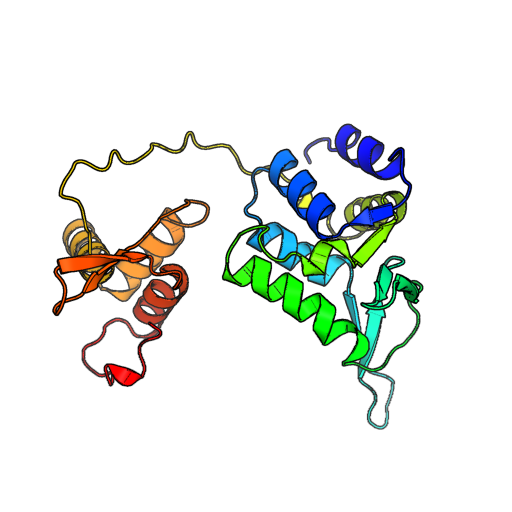16.497 -9.447 15.529 1.00 70.88 177 LEU A N 1
ATOM 1424 C CA . LEU A 1 177 ? -15.074 -9.563 15.836 1.00 70.88 177 LEU A CA 1
ATOM 1425 C C . LEU A 1 177 ? -14.202 -9.010 14.700 1.00 70.88 177 LEU A C 1
ATOM 1427 O O . LEU A 1 177 ? -13.262 -8.279 14.973 1.00 70.88 177 LEU A O 1
ATOM 1431 N N . LEU A 1 178 ? -14.516 -9.255 13.425 1.00 67.25 178 LEU A N 1
ATOM 1432 C CA . LEU A 1 178 ? -13.792 -8.623 12.311 1.00 67.25 178 LEU A CA 1
ATOM 1433 C C . LEU A 1 178 ? -13.805 -7.100 12.421 1.00 67.25 178 LEU A C 1
ATOM 1435 O O . LEU A 1 178 ? -12.752 -6.469 12.334 1.00 67.25 178 LEU A O 1
ATOM 1439 N N . LEU A 1 179 ? -14.980 -6.514 12.647 1.00 61.12 179 LEU A N 1
ATOM 1440 C CA . LEU A 1 179 ? -15.142 -5.068 12.790 1.00 61.12 179 LEU A CA 1
ATOM 1441 C C . LEU A 1 179 ? -14.399 -4.533 14.019 1.00 61.12 179 LEU A C 1
ATOM 1443 O O . LEU A 1 179 ? -13.689 -3.535 13.926 1.00 61.12 179 LEU A O 1
ATOM 1447 N N . GLU A 1 180 ? -14.507 -5.212 15.158 1.00 63.34 180 GLU A N 1
ATOM 1448 C CA . GLU A 1 180 ? -13.873 -4.800 16.412 1.00 63.34 180 GLU A CA 1
ATOM 1449 C C . GLU A 1 180 ? -12.353 -4.945 16.401 1.00 63.34 180 GLU A C 1
ATOM 1451 O O . GLU A 1 180 ? -11.664 -4.202 17.105 1.00 63.34 180 GLU A O 1
ATOM 1456 N N . LEU A 1 181 ? -11.827 -5.906 15.643 1.00 63.47 181 LEU A N 1
ATOM 1457 C CA . LEU A 1 181 ? -10.396 -6.169 15.517 1.00 63.47 181 LEU A CA 1
ATOM 1458 C C . LEU A 1 181 ? -9.780 -5.445 14.310 1.00 63.47 181 LEU A C 1
ATOM 1460 O O . LEU A 1 181 ? -8.557 -5.419 14.167 1.00 63.47 181 LEU A O 1
ATOM 1464 N N . THR A 1 182 ? -10.598 -4.786 13.481 1.00 53.91 182 THR A N 1
ATOM 1465 C CA . THR A 1 182 ? -10.129 -3.939 12.380 1.00 53.91 182 THR A CA 1
ATOM 1466 C C . THR A 1 182 ? -9.228 -2.831 12.928 1.00 53.91 182 THR A C 1
ATOM 1468 O O . THR A 1 182 ? -9.627 -2.032 13.772 1.00 53.91 182 THR A O 1
ATOM 1471 N N . GLY A 1 183 ? -7.980 -2.787 12.453 1.00 45.97 183 GLY A N 1
ATOM 1472 C CA . GLY A 1 183 ? -6.988 -1.803 12.896 1.00 45.97 183 GLY A CA 1
ATOM 1473 C C . GLY A 1 183 ? -6.297 -2.115 14.227 1.00 45.97 183 GLY A C 1
ATOM 1474 O O . GLY A 1 183 ? -5.428 -1.347 14.636 1.00 45.97 183 GLY A O 1
ATOM 1475 N N . LYS A 1 184 ? -6.623 -3.234 14.892 1.00 51.28 184 LYS A N 1
ATOM 1476 C CA . LYS A 1 184 ? -5.935 -3.693 16.108 1.00 51.28 184 LYS A CA 1
ATOM 1477 C C . LYS A 1 184 ? -4.846 -4.707 15.751 1.00 51.28 184 LYS A C 1
ATOM 1479 O O . LYS A 1 184 ? -5.075 -5.629 14.975 1.00 51.28 184 LYS A O 1
ATOM 1484 N N . HIS A 1 185 ? -3.658 -4.554 16.335 1.00 47.44 185 HIS A N 1
ATOM 1485 C CA . HIS A 1 185 ? -2.576 -5.528 16.186 1.00 47.44 185 HIS A CA 1
ATOM 1486 C C . HIS A 1 185 ? -2.756 -6.653 17.209 1.00 47.44 185 HIS A C 1
ATOM 1488 O O . HIS A 1 185 ? -2.576 -6.442 18.408 1.00 47.44 185 HIS A O 1
ATOM 1494 N N . ILE A 1 186 ? -3.116 -7.845 16.737 1.00 51.31 186 ILE A N 1
ATOM 1495 C CA . ILE A 1 186 ? -3.388 -9.009 17.586 1.00 51.31 186 ILE A CA 1
ATOM 1496 C C . ILE A 1 186 ? -2.427 -10.116 17.189 1.00 51.31 186 ILE A C 1
ATOM 1498 O O . ILE A 1 186 ? -2.411 -10.546 16.040 1.00 51.31 186 ILE A O 1
ATOM 1502 N N . GLN A 1 187 ? -1.628 -10.575 18.147 1.00 45.94 187 GLN A N 1
ATOM 1503 C CA . GLN A 1 187 ? -0.757 -11.728 17.959 1.00 45.94 187 GLN A CA 1
ATOM 1504 C C . GLN A 1 187 ? -1.475 -12.978 18.460 1.00 45.94 187 GLN A C 1
ATOM 1506 O O . GLN A 1 187 ? -1.747 -13.103 19.654 1.00 45.94 187 GLN A O 1
ATOM 1511 N N . THR A 1 188 ? -1.773 -13.902 17.551 1.00 48.59 188 THR A N 1
ATOM 1512 C CA . THR A 1 188 ? -2.239 -15.249 17.895 1.00 48.59 188 THR A CA 1
ATOM 1513 C C . THR A 1 188 ? -1.100 -16.248 17.855 1.00 48.59 188 THR A C 1
ATOM 1515 O O . THR A 1 188 ? -0.191 -16.156 17.034 1.00 48.59 188 THR A O 1
ATOM 1518 N N . TYR A 1 189 ? -1.181 -17.245 18.728 1.00 46.22 189 TYR A N 1
ATOM 1519 C CA . TYR A 1 189 ? -0.196 -18.310 18.820 1.00 46.22 189 TYR A CA 1
ATOM 1520 C C . TYR A 1 189 ? -0.902 -19.664 18.821 1.00 46.22 189 TYR A C 1
ATOM 1522 O O . TYR A 1 189 ? -1.973 -19.806 19.411 1.00 46.22 189 TYR A O 1
ATOM 1530 N N . LYS A 1 190 ? -0.293 -20.674 18.189 1.00 41.69 190 LYS A N 1
ATOM 1531 C CA . LYS A 1 190 ? -0.796 -22.054 18.217 1.00 41.69 190 LYS A CA 1
ATOM 1532 C C . LYS A 1 190 ? 0.027 -22.860 19.218 1.00 41.69 190 LYS A C 1
ATOM 1534 O O . LYS A 1 190 ? 1.253 -22.946 19.100 1.00 41.69 190 LYS A O 1
ATOM 1539 N N . ARG A 1 191 ? -0.638 -23.481 20.197 1.00 40.66 191 ARG A N 1
ATOM 1540 C CA . ARG A 1 191 ? 0.009 -24.474 21.064 1.00 40.66 191 ARG A CA 1
ATOM 1541 C C . ARG A 1 191 ? 0.168 -25.770 20.275 1.00 40.66 191 ARG A C 1
ATOM 1543 O O . ARG A 1 191 ? -0.814 -26.354 19.822 1.00 40.66 191 ARG A O 1
ATOM 1550 N N . SER A 1 192 ? 1.409 -26.215 20.099 1.00 39.47 192 SER A N 1
ATOM 1551 C CA . SER A 1 192 ? 1.683 -27.540 19.546 1.00 39.47 192 SER A CA 1
ATOM 1552 C C . SER A 1 192 ? 1.237 -28.609 20.546 1.00 39.47 192 SER A C 1
ATOM 1554 O O . SER A 1 192 ? 1.708 -28.623 21.684 1.00 39.47 192 SER A O 1
ATOM 1556 N N . ILE A 1 193 ? 0.363 -29.522 20.112 1.00 40.41 193 ILE A N 1
ATOM 1557 C CA . ILE A 1 193 ? -0.123 -30.657 20.923 1.00 40.41 193 ILE A CA 1
ATOM 1558 C C . ILE A 1 193 ? 1.038 -31.613 21.264 1.00 40.41 193 ILE A C 1
ATOM 1560 O O . ILE A 1 193 ? 0.989 -32.338 22.250 1.00 40.41 193 ILE A O 1
ATOM 1564 N N . LEU A 1 194 ? 2.106 -31.589 20.461 1.00 37.28 194 LEU A N 1
ATOM 1565 C CA . LEU A 1 194 ? 3.197 -32.562 20.514 1.00 37.28 194 LEU A CA 1
ATOM 1566 C C . LEU A 1 194 ? 4.416 -32.095 21.314 1.00 37.28 194 LEU A C 1
ATOM 1568 O O . LEU A 1 194 ? 5.245 -32.923 21.676 1.00 37.28 194 LEU A O 1
ATOM 1572 N N . THR A 1 195 ? 4.590 -30.788 21.535 1.00 39.50 195 THR A N 1
ATOM 1573 C CA . THR A 1 195 ? 5.888 -30.264 22.005 1.00 39.50 195 THR A CA 1
ATOM 1574 C C . THR A 1 195 ? 5.811 -29.248 23.139 1.00 39.50 195 THR A C 1
ATOM 1576 O O . THR A 1 195 ? 6.856 -28.727 23.511 1.00 39.50 195 THR A O 1
ATOM 1579 N N . GLU A 1 196 ? 4.621 -28.927 23.668 1.00 38.88 196 GLU A N 1
ATOM 1580 C CA . GLU A 1 196 ? 4.383 -27.859 24.670 1.00 38.88 196 GLU A CA 1
ATOM 1581 C C . GLU A 1 196 ? 4.964 -26.477 24.308 1.00 38.88 196 GLU A C 1
ATOM 1583 O O . GLU A 1 196 ? 4.911 -25.535 25.095 1.00 38.88 196 GLU A O 1
ATOM 1588 N N . LYS A 1 197 ? 5.479 -26.318 23.087 1.00 35.78 197 LYS A N 1
ATOM 1589 C CA . LYS A 1 197 ? 6.055 -25.080 22.583 1.00 35.78 197 LYS A CA 1
ATOM 1590 C C . LYS A 1 197 ? 4.965 -24.231 21.948 1.00 35.78 197 LYS A C 1
ATOM 1592 O O . LYS A 1 197 ? 4.157 -24.708 21.143 1.00 35.78 197 LYS A O 1
ATOM 1597 N N . ILE A 1 198 ? 4.975 -22.954 22.305 1.00 41.34 198 ILE A N 1
ATOM 1598 C CA . ILE A 1 198 ? 4.163 -21.924 21.669 1.00 41.34 198 ILE A CA 1
ATOM 1599 C C . ILE A 1 198 ? 4.890 -21.531 20.391 1.00 41.34 198 ILE A C 1
ATOM 1601 O O . ILE A 1 198 ? 6.015 -21.035 20.442 1.00 41.34 198 ILE A O 1
ATOM 1605 N N . THR A 1 199 ? 4.271 -21.809 19.248 1.00 37.66 199 THR A N 1
ATOM 1606 C CA . THR A 1 199 ? 4.825 -21.422 17.948 1.00 37.66 199 THR A CA 1
ATOM 1607 C C . THR A 1 199 ? 4.043 -20.204 17.469 1.00 37.66 199 THR A C 1
ATOM 1609 O O . THR A 1 199 ? 2.808 -20.201 17.522 1.00 37.66 199 THR A O 1
ATOM 1612 N N . TYR A 1 200 ? 4.759 -19.149 17.078 1.00 38.38 200 TYR A N 1
ATOM 1613 C CA . TYR A 1 200 ? 4.173 -17.983 16.417 1.00 38.38 200 TYR A CA 1
ATOM 1614 C C . TYR A 1 200 ? 3.400 -18.454 15.177 1.00 38.38 200 TYR A C 1
ATOM 1616 O O . TYR A 1 200 ? 3.861 -19.351 14.470 1.00 38.38 200 TYR A O 1
ATOM 1624 N N . SER A 1 201 ? 2.187 -17.932 14.992 1.00 42.94 201 SER A N 1
ATOM 1625 C CA . SER A 1 201 ? 1.353 -18.236 13.833 1.00 42.94 201 SER A CA 1
ATOM 1626 C C . SER A 1 201 ? 1.074 -16.942 13.090 1.00 42.94 201 SER A C 1
ATOM 1628 O O . SER A 1 201 ? 0.227 -16.151 13.496 1.00 42.94 201 SER A O 1
ATOM 1630 N N . ASP A 1 202 ? 1.775 -16.765 11.979 1.00 41.50 202 ASP A N 1
ATOM 1631 C CA . ASP A 1 202 ? 1.739 -15.624 11.056 1.00 41.50 202 ASP A CA 1
ATOM 1632 C C . ASP A 1 202 ? 0.393 -15.527 10.304 1.00 41.50 202 ASP A C 1
ATOM 1634 O O . ASP A 1 202 ? 0.1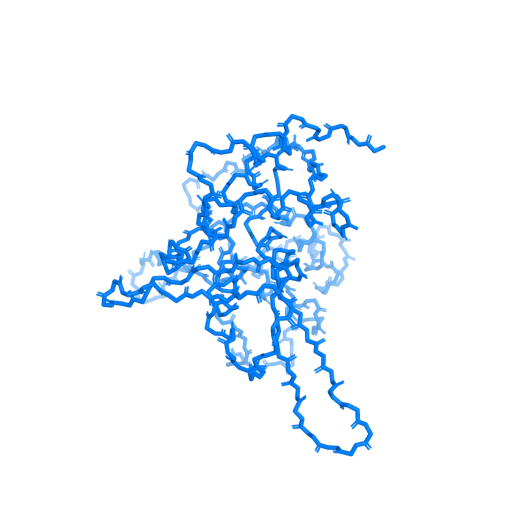38 -14.611 9.523 1.00 41.50 202 ASP A O 1
ATOM 1638 N N . LYS A 1 203 ? -0.494 -16.503 10.507 1.00 46.78 203 LYS A N 1
ATOM 1639 C CA . LYS A 1 203 ? -1.716 -16.672 9.733 1.00 46.78 203 LYS A CA 1
ATOM 1640 C C . LYS A 1 203 ? -2.917 -15.931 10.335 1.00 46.78 203 LYS A C 1
ATOM 1642 O O . LYS A 1 203 ? -3.523 -16.302 11.336 1.00 46.78 203 LYS A O 1
ATOM 1647 N N . GLN A 1 204 ? -3.202 -14.834 9.639 1.00 55.31 204 GLN A N 1
ATOM 1648 C CA . GLN A 1 204 ? -4.403 -14.008 9.501 1.00 55.31 204 GLN A CA 1
ATOM 1649 C C . GLN A 1 204 ? -5.690 -14.493 10.199 1.00 55.31 204 GLN A C 1
ATOM 1651 O O . GLN A 1 204 ? -6.589 -15.051 9.567 1.00 55.31 204 GLN A O 1
ATOM 1656 N N . ILE A 1 205 ? -5.866 -14.098 11.465 1.00 60.34 205 ILE A N 1
ATOM 1657 C CA . ILE A 1 205 ? -7.161 -14.097 12.180 1.00 60.34 205 ILE A CA 1
ATOM 1658 C C . ILE A 1 205 ? -8.292 -13.545 11.298 1.00 60.34 205 ILE A C 1
ATOM 1660 O O . ILE A 1 205 ? -9.401 -14.069 11.310 1.00 60.34 205 ILE A O 1
ATOM 1664 N N . GLY A 1 206 ? -8.000 -12.520 10.490 1.00 59.19 206 GLY A N 1
ATOM 1665 C CA . GLY A 1 206 ? -8.948 -11.953 9.533 1.00 59.19 206 GLY A CA 1
ATOM 1666 C C . GLY A 1 206 ? -9.480 -12.972 8.520 1.00 59.19 206 GLY A C 1
ATOM 1667 O O . GLY A 1 206 ? -10.683 -13.012 8.296 1.00 59.19 206 GLY A O 1
ATOM 1668 N N . LYS A 1 207 ? -8.632 -13.847 7.959 1.00 58.25 207 LYS A N 1
ATOM 1669 C CA . LYS A 1 207 ? -9.076 -14.920 7.048 1.00 58.25 207 LYS A CA 1
ATOM 1670 C C . LYS A 1 207 ? -9.949 -15.944 7.764 1.00 58.25 207 LYS A C 1
ATOM 1672 O O . LYS A 1 207 ? -10.965 -16.354 7.213 1.00 58.25 207 LYS A O 1
ATOM 1677 N N . LEU A 1 208 ? -9.587 -16.318 8.991 1.00 61.00 208 LEU A N 1
ATOM 1678 C CA . LEU A 1 208 ? -10.351 -17.275 9.797 1.00 61.00 208 LEU A CA 1
ATOM 1679 C C . LEU A 1 208 ? -11.733 -16.735 10.180 1.00 61.00 208 LEU A C 1
ATOM 1681 O O . LEU A 1 208 ? -12.732 -17.441 10.049 1.00 61.00 208 LEU A O 1
ATOM 1685 N N . LEU A 1 209 ? -11.810 -15.473 10.607 1.00 66.19 209 LEU A N 1
ATOM 1686 C CA . LEU A 1 209 ? -13.082 -14.830 10.927 1.00 66.19 209 LEU A CA 1
ATOM 1687 C C . LEU A 1 209 ? -13.928 -14.576 9.672 1.00 66.19 209 LEU A C 1
ATOM 1689 O O . LEU A 1 209 ? -15.144 -14.737 9.721 1.00 66.19 209 LEU A O 1
ATOM 1693 N N . LEU A 1 210 ? -13.307 -14.216 8.543 1.00 61.72 210 LEU A N 1
ATOM 1694 C CA . LEU A 1 210 ? -14.008 -14.026 7.270 1.00 61.72 210 LEU A CA 1
ATOM 1695 C C . LEU A 1 210 ? -14.604 -15.343 6.770 1.00 61.72 210 LEU A C 1
ATOM 1697 O O . LEU A 1 210 ? -15.754 -15.371 6.340 1.00 61.72 210 LEU A O 1
ATOM 1701 N N . PHE A 1 211 ? -13.855 -16.435 6.895 1.00 61.19 211 PHE A N 1
ATOM 1702 C CA . PHE A 1 211 ? -14.338 -17.775 6.594 1.00 61.19 211 PHE A CA 1
ATOM 1703 C C . PHE A 1 211 ? -15.524 -18.166 7.490 1.00 61.19 211 PHE A C 1
ATOM 1705 O O . PHE A 1 211 ? -16.544 -18.634 6.986 1.00 61.19 211 PHE A O 1
ATOM 1712 N N . ALA A 1 212 ? -15.432 -17.923 8.803 1.00 62.28 212 ALA A N 1
ATOM 1713 C CA . ALA A 1 212 ? -16.515 -18.193 9.754 1.00 62.28 212 ALA A CA 1
ATOM 1714 C C . ALA A 1 212 ? -17.778 -17.369 9.456 1.00 62.28 212 ALA A C 1
ATOM 1716 O O . ALA A 1 212 ? -18.893 -17.885 9.523 1.00 62.28 212 ALA A O 1
ATOM 1717 N N . PHE A 1 213 ? -17.596 -16.098 9.087 1.00 63.72 213 PHE A N 1
ATOM 1718 C CA . PHE A 1 213 ? -18.667 -15.211 8.645 1.00 63.72 213 PHE A CA 1
ATOM 1719 C C . PHE A 1 213 ? -19.357 -15.734 7.381 1.00 63.72 213 PHE A C 1
ATOM 1721 O O . PHE A 1 213 ? -20.580 -15.839 7.352 1.00 63.72 213 PHE A O 1
ATOM 1728 N N . GLN A 1 214 ? -18.580 -16.091 6.357 1.00 62.44 214 GLN A N 1
ATOM 1729 C CA . GLN A 1 214 ? -19.101 -16.535 5.062 1.00 62.44 214 GLN A CA 1
ATOM 1730 C C . GLN A 1 214 ? -19.853 -17.866 5.140 1.00 62.44 214 GLN A C 1
ATOM 1732 O O . GLN A 1 214 ? -20.803 -18.066 4.389 1.00 62.44 214 GLN A O 1
ATOM 1737 N N . ASN A 1 215 ? -19.448 -18.757 6.047 1.00 61.06 215 ASN A N 1
ATOM 1738 C CA . ASN A 1 215 ? -19.985 -20.115 6.125 1.00 61.06 215 ASN A CA 1
ATOM 1739 C C . ASN A 1 215 ? -20.933 -20.350 7.312 1.00 61.06 215 ASN A C 1
ATOM 1741 O O . ASN A 1 215 ? -21.452 -21.449 7.476 1.00 61.06 215 ASN A O 1
ATOM 1745 N N . ASN A 1 216 ? -21.180 -19.326 8.138 1.00 58.62 216 ASN A N 1
ATOM 1746 C CA . ASN A 1 216 ? -22.083 -19.368 9.294 1.00 58.62 216 ASN A CA 1
ATOM 1747 C C . ASN A 1 216 ? -21.876 -20.575 10.239 1.00 58.62 216 ASN A C 1
ATOM 1749 O O . ASN A 1 216 ? -22.818 -21.089 10.844 1.00 58.62 216 ASN A O 1
ATOM 1753 N N . GLY A 1 217 ? -20.634 -21.036 10.370 1.00 52.91 217 GLY A N 1
ATOM 1754 C CA . GLY A 1 217 ? -20.280 -22.183 11.198 1.00 52.91 217 GLY A CA 1
ATOM 1755 C C . GLY A 1 217 ? -19.317 -23.148 10.515 1.00 52.91 217 GLY A C 1
ATOM 1756 O O . GLY A 1 217 ? -18.896 -22.951 9.380 1.00 52.91 217 GLY A O 1
ATOM 1757 N N . TYR A 1 218 ? -18.963 -24.197 11.254 1.00 52.19 218 TYR A N 1
ATOM 1758 C CA . TYR A 1 218 ? -17.958 -25.199 10.873 1.00 52.19 218 TYR A CA 1
ATOM 1759 C C . TYR A 1 218 ? -18.551 -26.609 10.745 1.00 52.19 218 TYR A C 1
ATOM 1761 O O . TYR A 1 218 ? -17.823 -27.576 10.556 1.00 52.19 218 TYR A O 1
ATOM 1769 N N . ASN A 1 219 ? -19.873 -26.739 10.881 1.00 46.78 219 ASN A N 1
ATOM 1770 C CA . ASN A 1 219 ? -20.529 -28.033 11.075 1.00 46.78 219 ASN A CA 1
ATOM 1771 C C . ASN A 1 219 ? -20.587 -28.900 9.806 1.00 46.78 219 ASN A C 1
ATOM 1773 O O . ASN A 1 219 ? -20.891 -30.084 9.914 1.00 46.78 219 ASN A O 1
ATOM 1777 N N . GLU A 1 220 ? -20.286 -28.341 8.631 1.00 45.47 220 GLU A N 1
ATOM 1778 C CA . GLU A 1 220 ? -20.386 -29.046 7.342 1.00 45.47 220 GLU A CA 1
ATOM 1779 C C . GLU A 1 220 ? -19.097 -28.996 6.503 1.00 45.47 220 GLU A C 1
ATOM 1781 O O . GLU A 1 220 ? -19.125 -29.354 5.328 1.00 45.47 220 GLU A O 1
ATOM 1786 N N . ILE A 1 221 ? -17.961 -28.565 7.070 1.00 44.78 221 ILE A N 1
ATOM 1787 C CA . ILE A 1 221 ? -16.743 -28.319 6.280 1.00 44.78 221 ILE A CA 1
ATOM 1788 C C . ILE A 1 221 ? -15.614 -29.263 6.679 1.00 44.78 221 ILE A C 1
ATOM 1790 O O . ILE A 1 221 ? -15.370 -29.524 7.857 1.00 44.78 221 ILE A O 1
ATOM 1794 N N . ASN A 1 222 ? -14.916 -29.769 5.664 1.00 42.38 222 ASN A N 1
ATOM 1795 C CA . ASN A 1 222 ? -13.721 -30.572 5.825 1.00 42.38 222 ASN A CA 1
ATOM 1796 C C . ASN A 1 222 ? -12.620 -29.713 6.471 1.00 42.38 222 ASN A C 1
ATOM 1798 O O . ASN A 1 222 ? -12.271 -28.651 5.958 1.00 42.38 222 ASN A O 1
ATOM 1802 N N . PHE A 1 223 ? -12.080 -30.151 7.610 1.00 43.12 223 PHE A N 1
ATOM 1803 C CA . PHE A 1 223 ? -11.107 -29.374 8.392 1.00 43.12 223 PHE A CA 1
ATOM 1804 C C . PHE A 1 223 ? -9.804 -29.070 7.627 1.00 43.12 223 PHE A C 1
ATOM 1806 O O . PHE A 1 223 ? -9.062 -28.173 8.027 1.00 43.12 223 PHE A O 1
ATOM 1813 N N . ASP A 1 224 ? -9.561 -29.774 6.519 1.00 39.53 224 ASP A N 1
ATOM 1814 C CA . ASP A 1 224 ? -8.450 -29.546 5.592 1.00 39.53 224 ASP A CA 1
ATOM 1815 C C . ASP A 1 224 ? -8.623 -28.288 4.712 1.00 39.53 224 ASP A C 1
ATOM 1817 O O . ASP A 1 224 ? -7.631 -27.750 4.223 1.00 39.53 224 ASP A O 1
ATOM 1821 N N . ASP A 1 225 ? -9.852 -27.778 4.549 1.00 39.69 225 ASP A N 1
ATOM 1822 C CA . ASP A 1 225 ? -10.159 -26.579 3.746 1.00 39.69 225 ASP A CA 1
ATOM 1823 C C . ASP A 1 225 ? -10.070 -25.276 4.559 1.00 39.69 225 ASP A C 1
ATOM 1825 O O . ASP A 1 225 ? -10.229 -24.172 4.029 1.00 39.69 225 ASP A O 1
ATOM 1829 N N . ILE A 1 226 ? -9.822 -25.387 5.866 1.00 41.50 226 ILE A N 1
ATOM 1830 C CA . ILE A 1 226 ? -9.713 -24.238 6.758 1.00 41.50 226 ILE A CA 1
ATOM 1831 C C . ILE A 1 226 ? -8.314 -23.630 6.585 1.00 41.50 226 ILE A C 1
ATOM 1833 O O . ILE A 1 226 ? -7.316 -24.307 6.849 1.00 41.50 226 ILE A O 1
ATOM 1837 N N . PRO A 1 227 ? -8.196 -22.352 6.175 1.00 39.66 227 PRO A N 1
ATOM 1838 C CA . PRO A 1 227 ? -6.899 -21.717 6.016 1.00 39.66 227 PRO A CA 1
ATOM 1839 C C . PRO A 1 227 ? -6.212 -21.621 7.379 1.00 39.66 227 PRO A C 1
ATOM 1841 O O . PRO A 1 227 ? -6.615 -20.825 8.226 1.00 39.66 227 PRO A O 1
ATOM 1844 N N . PHE A 1 228 ? -5.192 -22.459 7.589 1.00 36.12 228 PHE A N 1
ATOM 1845 C CA . PHE A 1 228 ? -4.313 -22.348 8.751 1.00 36.12 228 PHE A CA 1
ATOM 1846 C C . PHE A 1 228 ? -3.572 -21.041 8.754 1.00 36.12 228 PHE A C 1
ATOM 1848 O O . PHE A 1 228 ? -3.274 -20.538 7.644 1.00 36.12 228 PHE A O 1
#

Foldseek 3Di:
DDDCPVVLVCLQDPPPQKDFQLVVLVSLCVQAVAFSLVLLVVVCVLFKDWDDDDDDDDFTWIATQFWKWFQDPVRDIDIGHGPDTDGPCPCVVVNVLSVVCNQLSDSPSPRSRRIMTGSNSSSVSCVPPNVVSNHHDDPPPPPPPDDDVPDADDLVNQLVVQCVVVVDFSLVSLVVVLVVCRSPDDWHWDQDPPPSDTDTDSDDSPLQSVVCNVVRDDPPDDPVPRRD

Organism: NCBI:txid111844

pLDDT: mean 70.92, std 20.13, range [29.11, 97.25]